Protein AF-A0A8S3YXA8-F1 (afdb_monomer)

pLDDT: mean 84.59, std 8.26, range [29.98, 94.0]

Foldseek 3Di:
DEDAEEEAEAEEEADAAEEEHYQEYHDEYEYYEHDHYHYEYYNYYHDDYAEYEYDHYAYEYEEYDEEDYAEYEHEHYAYAYYEDDAYDYAEYEDEHEHYAEYEDDHEEYAYYDDEEYDYAEYEYYAYEYEEYEAYAYEYAEYEYEEYEYAEYEHEHYEYAYYEAYEYEYAYYEAYAYEYAEYEAYAYEYAEYEAYEYEYAYYEADAYEYAYYEADDYEYEEYEADHYEYEEYEHDDYAYEEYHHDDYHYPYYDDDDYHYHYDDD

Secondary structure (DSSP, 8-state):
--EEEEEEEEEEEEEEEEEEEEEEEEEEEEEEEEEEEEEEEEEEEEEEEEEEEEEEEEEEEEEEEEEE-SEEEEEEEEEEEEEEEEEE-SEEEEEEEEEEEEEEEEEEEEEEEEEEEE-SEEEEEEEEEEEEEEEEEE-SEEEEEEEEEEEEEEEEEE-SEEEEEEEE-SEEEEEEEE-SEEEEEEEE-SEEEEEEEEEEEEEEEEEE-SEEEEEEEEEEEEEEEEEE-SEEEEEEEEEEEEEEEEEE-SEEEEEEEEE-----

Organism: NCBI:txid100452

Mean predicted aligned error: 7.06 Å

Solvent-accessible surface area (backbone atoms only — not comparable to full-atom values): 11528 Å² total; per-residue (Å²): 123,75,43,76,46,80,46,79,47,66,70,42,78,59,48,81,45,78,47,64,48,34,38,40,39,40,41,40,36,43,40,38,43,35,40,38,39,40,36,46,34,36,53,30,39,40,41,37,36,52,33,37,43,37,39,39,40,40,35,46,34,37,42,37,39,39,39,41,31,54,32,38,42,38,40,40,39,40,33,45,36,38,41,38,39,41,38,41,29,52,33,38,44,37,41,41,40,38,35,51,33,40,41,38,40,39,39,40,32,45,32,39,42,38,40,38,40,41,31,55,33,38,42,37,39,40,39,40,33,40,38,39,40,40,39,41,40,40,30,54,33,38,41,38,38,40,40,40,36,48,34,39,42,40,39,40,40,40,31,46,33,37,41,40,39,40,41,41,30,55,34,37,43,38,40,40,40,40,31,49,35,39,42,39,38,41,40,41,31,53,33,39,42,38,39,40,39,40,33,47,32,38,43,39,38,40,40,41,36,42,33,36,41,38,40,40,40,43,34,39,37,39,40,38,40,39,40,39,34,45,41,36,46,39,41,39,40,39,37,46,34,78,48,61,80,46,78,46,66,87,38,73,80,42,80,46,79,46,73,47,77,73,86,128

Radius of gyration: 21.31 Å; Cα contacts (8 Å, |Δi|>4): 838; chains: 1; bounding box: 54×31×66 Å

Structure (mmCIF, N/CA/C/O backbone):
data_AF-A0A8S3YXA8-F1
#
_entry.id   AF-A0A8S3YXA8-F1
#
loop_
_atom_site.group_PDB
_atom_site.id
_atom_site.type_symbol
_atom_site.label_atom_id
_atom_site.label_alt_id
_atom_site.label_comp_id
_atom_site.label_asym_id
_atom_site.label_entity_id
_atom_site.label_seq_id
_atom_site.pdbx_PDB_ins_code
_atom_site.Cartn_x
_atom_site.Cartn_y
_atom_site.Cartn_z
_atom_site.occupancy
_atom_site.B_iso_or_equiv
_atom_site.auth_seq_id
_atom_site.auth_comp_id
_atom_site.auth_asym_id
_atom_site.auth_atom_id
_atom_site.pdbx_PDB_model_num
ATOM 1 N N . LYS A 1 1 ? 6.773 8.902 -33.224 1.00 50.94 1 LYS A N 1
ATOM 2 C CA . LYS A 1 1 ? 6.903 7.632 -33.980 1.00 50.94 1 LYS A CA 1
ATOM 3 C C . LYS A 1 1 ? 6.714 6.540 -32.942 1.00 50.94 1 LYS A C 1
ATOM 5 O O . LYS A 1 1 ? 7.540 6.467 -32.045 1.00 50.94 1 LYS A O 1
ATOM 10 N N . PHE A 1 2 ? 5.589 5.834 -32.965 1.00 52.34 2 PHE A N 1
ATOM 11 C CA . PHE A 1 2 ? 5.347 4.740 -32.027 1.00 52.34 2 PHE A CA 1
ATOM 12 C C . PHE A 1 2 ? 6.135 3.525 -32.519 1.00 52.34 2 PHE A C 1
ATOM 14 O O . PHE A 1 2 ? 6.081 3.217 -33.710 1.00 52.34 2 PHE A O 1
ATOM 21 N N . LEU A 1 3 ? 6.932 2.918 -31.644 1.00 74.25 3 LEU A N 1
ATOM 22 C CA . LEU A 1 3 ? 7.610 1.651 -31.905 1.00 74.25 3 LEU A CA 1
ATOM 23 C C . LEU A 1 3 ? 7.023 0.589 -30.981 1.00 74.25 3 LEU A C 1
ATOM 25 O O . LEU A 1 3 ? 6.713 0.891 -29.828 1.00 74.25 3 LEU A O 1
ATOM 29 N N . ASP A 1 4 ? 6.940 -0.634 -31.493 1.00 81.31 4 ASP A N 1
ATOM 30 C CA . ASP A 1 4 ? 6.926 -1.833 -30.666 1.00 81.31 4 ASP A CA 1
ATOM 31 C C . ASP A 1 4 ? 8.369 -2.314 -30.507 1.00 81.31 4 ASP A C 1
ATOM 33 O O . ASP A 1 4 ? 9.115 -2.400 -31.488 1.00 81.31 4 ASP A O 1
ATOM 37 N N . VAL A 1 5 ? 8.783 -2.599 -29.275 1.00 81.62 5 VAL A N 1
ATOM 38 C CA . VAL A 1 5 ? 10.151 -3.024 -28.959 1.00 81.62 5 VAL A CA 1
ATOM 39 C C . VAL A 1 5 ? 10.114 -4.335 -28.187 1.00 81.62 5 VAL A C 1
ATOM 41 O O . VAL A 1 5 ? 9.434 -4.457 -27.170 1.00 81.62 5 VAL A O 1
ATOM 44 N N . TYR A 1 6 ? 10.898 -5.302 -28.656 1.00 85.50 6 TYR A N 1
ATOM 45 C CA . TYR A 1 6 ? 11.083 -6.598 -28.014 1.00 85.50 6 TYR A CA 1
ATOM 46 C C . TYR A 1 6 ? 12.559 -6.757 -27.674 1.00 85.50 6 TYR A C 1
ATOM 48 O O . TYR A 1 6 ? 13.406 -6.774 -28.568 1.00 85.50 6 TYR A O 1
ATOM 56 N N . THR A 1 7 ? 12.880 -6.856 -26.387 1.00 84.50 7 THR A N 1
ATOM 57 C CA . THR A 1 7 ? 14.243 -7.120 -25.927 1.00 84.50 7 THR A CA 1
ATOM 58 C C . THR A 1 7 ? 14.303 -8.476 -25.245 1.00 84.50 7 THR A C 1
ATOM 60 O O . THR A 1 7 ? 13.552 -8.762 -24.314 1.00 84.50 7 THR A O 1
ATOM 63 N N . HIS A 1 8 ? 15.215 -9.321 -25.720 1.00 87.12 8 HIS A N 1
ATOM 64 C CA . HIS A 1 8 ? 15.519 -10.601 -25.100 1.00 87.12 8 HIS A CA 1
ATOM 65 C C . HIS A 1 8 ? 17.026 -10.694 -24.870 1.00 87.12 8 HIS A C 1
ATOM 67 O O . HIS A 1 8 ? 17.798 -10.732 -25.827 1.00 87.12 8 HIS A O 1
ATOM 73 N N . MET A 1 9 ? 17.452 -10.722 -23.609 1.00 85.94 9 MET A N 1
ATOM 74 C CA . MET A 1 9 ? 18.869 -10.805 -23.239 1.00 85.94 9 MET A CA 1
ATOM 75 C C . MET A 1 9 ? 19.073 -11.822 -22.117 1.00 85.94 9 MET A C 1
ATOM 77 O O . MET A 1 9 ? 18.289 -11.891 -21.178 1.00 85.94 9 MET A O 1
ATOM 81 N N . SER A 1 10 ? 20.131 -12.624 -22.195 1.00 80.00 10 SER A N 1
ATOM 82 C CA . SER A 1 10 ? 20.449 -13.607 -21.153 1.00 80.00 10 SER A CA 1
ATOM 83 C C . SER A 1 10 ? 21.010 -12.934 -19.898 1.00 80.00 10 SER A C 1
ATOM 85 O O . SER A 1 10 ? 20.503 -13.139 -18.801 1.00 80.00 10 SER A O 1
ATOM 87 N N . SER A 1 11 ? 22.018 -12.080 -20.050 1.00 82.38 11 SER A N 1
ATOM 88 C CA . SER A 1 11 ? 22.646 -11.356 -18.944 1.00 82.38 11 SER A CA 1
ATOM 89 C C . SER A 1 11 ? 22.963 -9.929 -19.351 1.00 82.38 11 SER A C 1
ATOM 91 O O . SER A 1 11 ? 23.494 -9.705 -20.440 1.00 82.38 11 SER A O 1
ATOM 93 N N . VAL A 1 12 ? 22.681 -8.977 -18.469 1.00 84.12 12 VAL A N 1
ATOM 94 C CA . VAL A 1 12 ? 22.876 -7.550 -18.725 1.00 84.12 12 VAL A CA 1
ATOM 95 C C . VAL A 1 12 ? 23.633 -6.908 -17.572 1.00 84.12 12 VAL A C 1
ATOM 97 O O . VAL A 1 12 ? 23.221 -7.005 -16.416 1.00 84.12 12 VAL A O 1
ATOM 100 N N . LEU A 1 13 ? 24.726 -6.224 -17.908 1.00 82.62 13 LEU A N 1
ATOM 101 C CA . LEU A 1 13 ? 25.497 -5.383 -16.999 1.00 82.62 13 LEU A CA 1
ATOM 102 C C . LEU A 1 13 ? 25.285 -3.923 -17.394 1.00 82.62 13 LEU A C 1
ATOM 104 O O . LEU A 1 13 ? 25.962 -3.425 -18.288 1.00 82.62 13 LEU A O 1
ATOM 108 N N . GLY A 1 14 ? 24.340 -3.256 -16.739 1.00 74.38 14 GLY A N 1
ATOM 109 C CA . GLY A 1 14 ? 23.971 -1.881 -17.034 1.00 74.38 14 GLY A CA 1
ATOM 110 C C . GLY A 1 14 ? 23.208 -1.760 -18.351 1.00 74.38 14 GLY A C 1
ATOM 111 O O . GLY A 1 14 ? 23.773 -1.888 -19.433 1.00 74.38 14 GLY A O 1
ATOM 112 N N . LEU A 1 15 ? 21.918 -1.442 -18.279 1.00 84.12 15 LEU A N 1
ATOM 113 C CA . LEU A 1 15 ? 21.141 -1.042 -19.452 1.00 84.12 15 LEU A CA 1
ATOM 114 C C . LEU A 1 15 ? 20.406 0.261 -19.172 1.00 84.12 15 LEU A C 1
ATOM 116 O O . LEU A 1 15 ? 19.730 0.403 -18.154 1.00 84.12 15 LEU A O 1
ATOM 120 N N . TYR A 1 16 ? 20.526 1.200 -20.106 1.00 85.69 16 TYR A N 1
ATOM 121 C CA . TYR A 1 16 ? 19.783 2.450 -20.095 1.00 85.69 16 TYR A CA 1
ATOM 122 C C . TYR A 1 16 ? 18.848 2.478 -21.298 1.00 85.69 16 TYR A C 1
ATOM 124 O O . TYR A 1 16 ? 19.287 2.403 -22.445 1.00 85.69 16 TYR A O 1
ATOM 132 N N . THR A 1 17 ? 17.552 2.578 -21.035 1.00 85.12 17 THR A N 1
ATOM 133 C CA . THR A 1 17 ? 16.531 2.726 -22.071 1.00 85.12 17 THR A CA 1
ATOM 134 C C . THR A 1 17 ? 15.882 4.089 -21.927 1.00 85.12 17 THR A C 1
ATOM 136 O O . THR A 1 17 ? 15.409 4.453 -20.851 1.00 85.12 17 THR A O 1
ATOM 139 N N . HIS A 1 18 ? 15.871 4.854 -23.016 1.00 86.62 18 HIS A N 1
ATOM 140 C CA . HIS A 1 18 ? 15.195 6.140 -23.076 1.00 86.62 18 HIS A CA 1
ATOM 141 C C . HIS A 1 18 ? 14.322 6.203 -24.322 1.00 86.62 18 HIS A C 1
ATOM 143 O O . HIS A 1 18 ? 14.829 6.160 -25.443 1.00 86.62 18 HIS A O 1
ATOM 149 N N . MET A 1 19 ? 13.011 6.323 -24.133 1.00 84.12 19 MET A N 1
ATOM 150 C CA . MET A 1 19 ? 12.052 6.397 -25.235 1.00 84.12 19 MET A CA 1
ATOM 151 C C . MET A 1 19 ? 10.981 7.452 -24.962 1.00 84.12 19 MET A C 1
ATOM 153 O O . MET A 1 19 ? 10.495 7.595 -23.848 1.00 84.12 19 MET A O 1
ATOM 157 N N . SER A 1 20 ? 10.591 8.209 -25.985 1.00 83.56 20 SER A N 1
ATOM 158 C CA . SER A 1 20 ? 9.558 9.244 -25.843 1.00 83.56 20 SER A CA 1
ATOM 159 C C . SER A 1 20 ? 8.143 8.656 -25.868 1.00 83.56 20 SER A C 1
ATOM 161 O O . SER A 1 20 ? 7.335 8.922 -24.981 1.00 83.56 20 SER A O 1
ATOM 163 N N . SER A 1 21 ? 7.837 7.827 -26.864 1.00 82.56 21 SER A N 1
ATOM 164 C CA . SER A 1 21 ? 6.519 7.211 -27.034 1.00 82.56 21 SER A CA 1
ATOM 165 C C . SER A 1 21 ? 6.649 5.777 -27.517 1.00 82.56 21 SER A C 1
ATOM 167 O O . SER A 1 21 ? 7.235 5.543 -28.578 1.00 82.56 21 SER A O 1
ATOM 169 N N . VAL A 1 22 ? 6.071 4.842 -26.774 1.00 83.94 22 VAL A N 1
ATOM 170 C CA . VAL A 1 22 ? 6.113 3.410 -27.075 1.00 83.94 22 VAL A CA 1
ATOM 171 C C . VAL A 1 22 ? 4.696 2.866 -27.085 1.00 83.94 22 VAL A C 1
ATOM 173 O O . VAL A 1 22 ? 3.897 3.225 -26.219 1.00 83.94 22 VAL A O 1
ATOM 176 N N . LEU A 1 23 ? 4.387 2.037 -28.084 1.00 82.88 23 LEU A N 1
ATOM 177 C CA . LEU A 1 23 ? 3.140 1.288 -28.092 1.00 82.88 23 LEU A CA 1
ATOM 178 C C . LEU A 1 23 ? 3.337 0.100 -27.144 1.00 82.88 23 LEU A C 1
ATOM 180 O O . LEU A 1 23 ? 3.152 0.283 -25.952 1.00 82.88 23 LEU A O 1
ATOM 184 N N . GLY A 1 24 ? 3.874 -1.028 -27.604 1.00 80.62 24 GLY A N 1
ATOM 185 C CA . GLY A 1 24 ? 4.291 -2.134 -26.742 1.00 80.62 24 GLY A CA 1
ATOM 186 C C . GLY A 1 24 ? 5.796 -2.160 -26.457 1.00 80.62 24 GLY A C 1
ATOM 187 O O . GLY A 1 24 ? 6.618 -2.091 -27.372 1.00 80.62 24 GLY A O 1
ATOM 188 N N . LEU A 1 25 ? 6.180 -2.342 -25.192 1.00 83.56 25 LEU A N 1
ATOM 189 C CA . LEU A 1 25 ? 7.534 -2.770 -24.821 1.00 83.56 25 LEU A CA 1
ATOM 190 C C . LEU A 1 25 ? 7.467 -4.112 -24.091 1.00 83.56 25 LEU A C 1
ATOM 192 O O . LEU A 1 25 ? 6.842 -4.226 -23.037 1.00 83.56 25 LEU A O 1
ATOM 196 N N . TYR A 1 26 ? 8.168 -5.104 -24.631 1.00 85.31 26 TYR A N 1
ATOM 197 C CA . TYR A 1 26 ? 8.330 -6.420 -24.026 1.00 85.31 26 TYR A CA 1
ATOM 198 C C . TYR A 1 26 ? 9.798 -6.627 -23.686 1.00 85.31 26 TYR A C 1
ATOM 200 O O . TYR A 1 26 ? 10.643 -6.703 -24.580 1.00 85.31 26 TYR A O 1
ATOM 208 N N . THR A 1 27 ? 10.104 -6.717 -22.395 1.00 85.38 27 THR A N 1
ATOM 209 C CA . THR A 1 27 ? 11.456 -7.009 -21.922 1.00 85.38 27 THR A CA 1
ATOM 210 C C . THR A 1 27 ? 11.493 -8.378 -21.265 1.00 85.38 27 THR A C 1
ATOM 212 O O . THR A 1 27 ? 10.742 -8.668 -20.333 1.00 85.38 27 THR A O 1
ATOM 215 N N . HIS A 1 28 ? 12.380 -9.234 -21.763 1.00 88.44 28 HIS A N 1
ATOM 216 C CA . HIS A 1 28 ? 12.700 -10.514 -21.156 1.00 88.44 28 HIS A CA 1
ATOM 217 C C . HIS A 1 28 ? 14.200 -10.583 -20.877 1.00 88.44 28 HIS A C 1
ATOM 219 O O . HIS A 1 28 ? 15.013 -10.581 -21.805 1.00 88.44 28 HIS A O 1
ATOM 225 N N . MET A 1 29 ? 14.579 -10.637 -19.601 1.00 86.62 29 MET A N 1
ATOM 226 C CA . MET A 1 29 ? 15.984 -10.764 -19.207 1.00 86.62 29 MET A CA 1
ATOM 227 C C . MET A 1 29 ? 16.185 -11.819 -18.121 1.00 86.62 29 MET A C 1
ATOM 229 O O . MET A 1 29 ? 15.383 -11.921 -17.197 1.00 86.62 29 MET A O 1
ATOM 233 N N . SER A 1 30 ? 17.243 -12.628 -18.193 1.00 84.00 30 SER A N 1
ATOM 234 C CA . SER A 1 30 ? 17.486 -13.616 -17.130 1.00 84.00 30 SER A CA 1
ATOM 235 C C . SER A 1 30 ? 18.146 -12.957 -15.918 1.00 84.00 30 SER A C 1
ATOM 237 O O . SER A 1 30 ? 17.519 -12.888 -14.864 1.00 84.00 30 SER A O 1
ATOM 239 N N . SER A 1 31 ? 19.347 -12.394 -16.060 1.00 84.19 31 SER A N 1
ATOM 240 C CA . SER A 1 31 ? 20.035 -11.678 -14.975 1.00 84.19 31 SER A CA 1
ATOM 241 C C . SER A 1 31 ? 20.352 -10.232 -15.346 1.00 84.19 31 SER A C 1
ATOM 243 O O . SER A 1 31 ? 20.855 -9.943 -16.434 1.00 84.19 31 SER A O 1
ATOM 245 N N . VAL A 1 32 ? 20.059 -9.309 -14.431 1.00 86.56 32 VAL A N 1
ATOM 246 C CA . VAL A 1 32 ? 20.244 -7.871 -14.650 1.00 86.56 32 VAL A CA 1
ATOM 247 C C . VAL A 1 32 ? 20.981 -7.247 -13.474 1.00 86.56 32 VAL A C 1
ATOM 249 O O . VAL A 1 32 ? 20.513 -7.295 -12.336 1.00 86.56 32 VAL A O 1
ATOM 252 N N . LEU A 1 33 ? 22.115 -6.616 -13.765 1.00 86.31 33 LEU A N 1
ATOM 253 C CA . LEU A 1 33 ? 22.851 -5.767 -12.837 1.00 86.31 33 LEU A CA 1
ATOM 254 C C . LEU A 1 33 ? 22.727 -4.313 -13.296 1.00 86.31 33 LEU A C 1
ATOM 256 O O . LEU A 1 33 ? 23.458 -3.881 -14.181 1.00 86.31 33 LEU A O 1
ATOM 260 N N . GLY A 1 34 ? 21.789 -3.575 -12.707 1.00 78.75 34 GLY A N 1
ATOM 261 C CA . GLY A 1 34 ? 21.485 -2.188 -13.044 1.00 78.75 34 GLY A CA 1
ATOM 262 C C . GLY A 1 34 ? 20.655 -2.049 -14.321 1.00 78.75 34 GLY A C 1
ATOM 263 O O . GLY A 1 34 ? 21.165 -2.181 -15.433 1.00 78.75 34 GLY A O 1
ATOM 264 N N . LEU A 1 35 ? 19.378 -1.704 -14.170 1.00 86.56 35 LEU A N 1
ATOM 265 C CA . LEU A 1 35 ? 18.511 -1.291 -15.275 1.00 86.56 35 LEU A CA 1
ATOM 266 C C . LEU A 1 35 ? 17.889 0.068 -14.982 1.00 86.56 35 LEU A C 1
ATOM 268 O O . LEU A 1 35 ? 17.285 0.275 -13.931 1.00 86.56 35 LEU A O 1
ATOM 272 N N . TYR A 1 36 ? 17.995 0.966 -15.954 1.00 87.75 36 TYR A N 1
ATOM 273 C CA . TYR A 1 36 ? 17.405 2.292 -15.928 1.00 87.75 36 TYR A CA 1
ATOM 274 C C . TYR A 1 36 ? 16.467 2.436 -17.120 1.00 87.75 36 TYR A C 1
ATOM 276 O O . TYR A 1 36 ? 16.884 2.354 -18.278 1.00 87.75 36 TYR A O 1
ATOM 284 N N . THR A 1 37 ? 15.188 2.653 -16.845 1.00 87.25 37 THR A N 1
ATOM 285 C CA . THR A 1 37 ? 14.178 2.877 -17.878 1.00 87.25 37 THR A CA 1
ATOM 286 C C . THR A 1 37 ? 13.563 4.253 -17.699 1.00 87.25 37 THR A C 1
ATOM 288 O O . THR A 1 37 ? 12.969 4.533 -16.658 1.00 87.25 37 THR A O 1
ATOM 291 N N . HIS A 1 38 ? 13.672 5.097 -18.717 1.00 89.81 38 HIS A N 1
ATOM 292 C CA . HIS A 1 38 ? 13.019 6.395 -18.772 1.00 89.81 38 HIS A CA 1
ATOM 293 C C . HIS A 1 38 ? 12.084 6.449 -19.980 1.00 89.81 38 HIS A C 1
ATOM 295 O O . HIS A 1 38 ? 12.534 6.369 -21.126 1.00 89.81 38 HIS A O 1
ATOM 301 N N . MET A 1 39 ? 10.779 6.588 -19.741 1.00 87.88 39 MET A N 1
ATOM 302 C CA . MET A 1 39 ? 9.798 6.692 -20.822 1.00 87.88 39 MET A CA 1
ATOM 303 C C . MET A 1 39 ? 8.771 7.795 -20.577 1.00 87.88 39 MET A C 1
ATOM 305 O O . MET A 1 39 ? 8.278 7.955 -19.467 1.00 87.88 39 MET A O 1
ATOM 309 N N . SER A 1 40 ? 8.410 8.569 -21.602 1.00 87.19 40 SER A N 1
ATOM 310 C CA . SER A 1 40 ? 7.391 9.619 -21.428 1.00 87.19 40 SER A CA 1
ATOM 311 C C . SER A 1 40 ? 5.966 9.066 -21.562 1.00 87.19 40 SER A C 1
ATOM 313 O O . SER A 1 40 ? 5.109 9.359 -20.729 1.00 87.19 40 SER A O 1
ATOM 315 N N . SER A 1 41 ? 5.702 8.231 -22.569 1.00 85.38 41 SER A N 1
ATOM 316 C CA . SER A 1 41 ? 4.382 7.622 -22.797 1.00 85.38 41 SER A CA 1
ATOM 317 C C . SER A 1 41 ? 4.489 6.165 -23.235 1.00 85.38 41 SER A C 1
ATOM 319 O O . SER A 1 41 ? 5.277 5.847 -24.130 1.00 85.38 41 SER A O 1
ATOM 321 N N . VAL A 1 42 ? 3.711 5.288 -22.593 1.00 86.44 42 VAL A N 1
ATOM 322 C CA . VAL A 1 42 ? 3.734 3.836 -22.830 1.00 86.44 42 VAL A CA 1
ATOM 323 C C . VAL A 1 42 ? 2.314 3.263 -22.880 1.00 86.44 42 VAL A C 1
ATOM 325 O O . VAL A 1 42 ? 1.533 3.481 -21.950 1.00 86.44 42 VAL A O 1
ATOM 328 N N . LEU A 1 43 ? 1.999 2.512 -23.943 1.00 85.56 43 LEU A N 1
ATOM 329 C CA . LEU A 1 43 ? 0.728 1.800 -24.141 1.00 85.56 43 LEU A CA 1
ATOM 330 C C . LEU A 1 43 ? 0.919 0.276 -24.039 1.00 85.56 43 LEU A C 1
ATOM 332 O O . LEU A 1 43 ? 0.753 -0.462 -25.007 1.00 85.56 43 LEU A O 1
ATOM 336 N N . GLY A 1 44 ? 1.257 -0.200 -22.847 1.00 80.69 44 GLY A N 1
ATOM 337 C CA . GLY A 1 44 ? 1.544 -1.605 -22.593 1.00 80.69 44 GLY A CA 1
ATOM 338 C C . GLY A 1 44 ? 3.033 -1.841 -22.386 1.00 80.69 44 GLY A C 1
ATOM 339 O O . GLY A 1 44 ? 3.832 -1.852 -23.322 1.00 80.69 44 GLY A O 1
ATOM 340 N N . LEU A 1 45 ? 3.404 -2.076 -21.131 1.00 86.44 45 LEU A N 1
ATOM 341 C CA . LEU A 1 45 ? 4.734 -2.527 -20.749 1.00 86.44 45 LEU A CA 1
ATOM 342 C C . LEU A 1 45 ? 4.633 -3.907 -20.108 1.00 86.44 45 LEU A C 1
ATOM 344 O O . LEU A 1 45 ? 3.957 -4.069 -19.093 1.00 86.44 45 LEU A O 1
ATOM 348 N N . TYR A 1 46 ? 5.345 -4.880 -20.665 1.00 87.88 46 TYR A N 1
ATOM 349 C CA . TYR A 1 46 ? 5.507 -6.198 -20.070 1.00 87.88 46 TYR A CA 1
ATOM 350 C C . TYR A 1 46 ? 6.976 -6.417 -19.735 1.00 87.88 46 TYR A C 1
ATOM 352 O O . TYR A 1 46 ? 7.826 -6.485 -20.625 1.00 87.88 46 TYR A O 1
ATOM 360 N N . THR A 1 47 ? 7.276 -6.531 -18.446 1.00 87.62 47 THR A N 1
ATOM 361 C CA . THR A 1 47 ? 8.626 -6.823 -17.970 1.00 87.62 47 THR A CA 1
ATOM 362 C C . THR A 1 47 ? 8.660 -8.179 -17.285 1.00 87.62 47 THR A C 1
ATOM 364 O O . THR A 1 47 ? 7.923 -8.440 -16.331 1.00 87.62 47 THR A O 1
ATOM 367 N N . HIS A 1 48 ? 9.532 -9.049 -17.782 1.00 90.19 48 HIS A N 1
ATOM 368 C CA . HIS A 1 48 ? 9.867 -10.312 -17.151 1.00 90.19 48 HIS A CA 1
ATOM 369 C C . HIS A 1 48 ? 11.378 -10.382 -16.951 1.00 90.19 48 HIS A C 1
ATOM 371 O O . HIS A 1 48 ? 12.145 -10.457 -17.912 1.00 90.19 48 HIS A O 1
ATOM 377 N N . MET A 1 49 ? 11.821 -10.352 -15.699 1.00 87.69 49 MET A N 1
ATOM 378 C CA . MET A 1 49 ? 13.240 -10.481 -15.362 1.00 87.69 49 MET A CA 1
ATOM 379 C C . MET A 1 49 ? 13.419 -11.571 -14.318 1.00 87.69 49 MET A C 1
ATOM 381 O O . MET A 1 49 ? 12.618 -11.608 -13.403 1.00 87.69 49 MET A O 1
ATOM 385 N N . SER A 1 50 ? 14.414 -12.460 -14.410 1.00 85.75 50 SER A N 1
ATOM 386 C CA . SER A 1 50 ? 14.529 -13.568 -13.432 1.00 85.75 50 SER A CA 1
ATOM 387 C C . SER A 1 50 ? 15.213 -13.139 -12.124 1.00 85.75 50 SER A C 1
ATOM 389 O O . SER A 1 50 ? 14.769 -13.507 -11.035 1.00 85.75 50 SER A O 1
ATOM 391 N N . SER A 1 51 ? 16.256 -12.314 -12.207 1.00 85.56 51 SER A N 1
ATOM 392 C CA . SER A 1 51 ? 16.891 -11.684 -11.047 1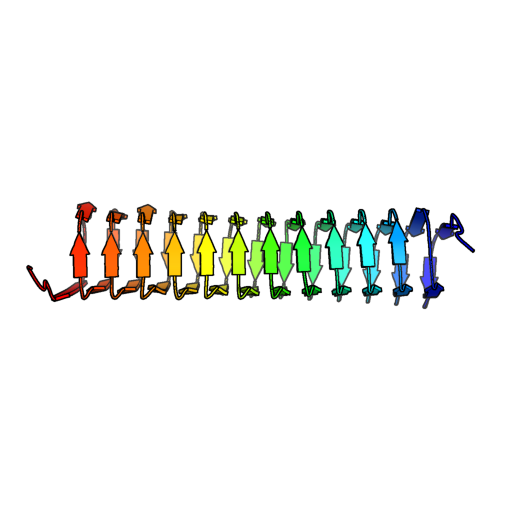.00 85.56 51 SER A CA 1
ATOM 393 C C . SER A 1 51 ? 17.398 -10.286 -11.384 1.00 85.56 51 SER A C 1
ATOM 395 O O . SER A 1 51 ? 17.962 -10.057 -12.458 1.00 85.56 51 SER A O 1
ATOM 397 N N . VAL A 1 52 ? 17.184 -9.341 -10.464 1.00 88.44 52 VAL A N 1
ATOM 398 C CA . VAL A 1 52 ? 17.570 -7.940 -10.664 1.00 88.44 52 VAL A CA 1
ATOM 399 C C . VAL A 1 52 ? 18.289 -7.381 -9.442 1.00 88.44 52 VAL A C 1
ATOM 401 O O . VAL A 1 52 ? 17.769 -7.413 -8.326 1.00 88.44 52 VAL A O 1
ATOM 404 N N . LEU A 1 53 ? 19.467 -6.810 -9.681 1.00 88.50 53 LEU A N 1
ATOM 405 C CA . LEU A 1 53 ? 20.201 -5.982 -8.733 1.00 88.50 53 LEU A CA 1
ATOM 406 C C . LEU A 1 53 ? 20.150 -4.529 -9.218 1.00 88.50 53 LEU A C 1
ATOM 408 O O . LEU A 1 53 ? 20.878 -4.155 -10.132 1.00 88.50 53 LEU A O 1
ATOM 412 N N . GLY A 1 54 ? 19.272 -3.727 -8.618 1.00 82.81 54 GLY A N 1
ATOM 413 C CA . GLY A 1 54 ? 19.029 -2.331 -8.973 1.00 82.81 54 GLY A CA 1
ATOM 414 C C . GLY A 1 54 ? 18.144 -2.164 -10.209 1.00 82.81 54 GLY A C 1
ATOM 415 O O . GLY A 1 54 ? 18.604 -2.301 -11.344 1.00 82.81 54 GLY A O 1
ATOM 416 N N . LEU A 1 55 ? 16.880 -1.798 -9.989 1.00 88.62 55 LEU A N 1
ATOM 417 C CA . LEU A 1 55 ? 15.953 -1.365 -11.034 1.00 88.62 55 LEU A CA 1
ATOM 418 C C . LEU A 1 55 ? 1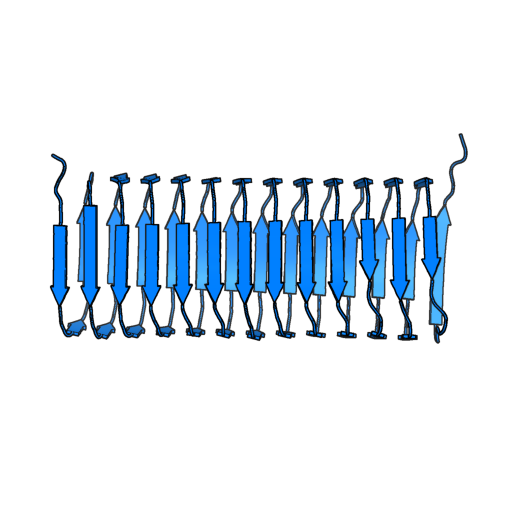5.462 0.054 -10.762 1.00 88.62 55 LEU A C 1
ATOM 420 O O . LEU A 1 55 ? 14.912 0.325 -9.696 1.00 88.62 55 LEU A O 1
ATOM 424 N N . TYR A 1 56 ? 15.581 0.925 -11.758 1.00 90.06 56 TYR A N 1
ATOM 425 C CA . TYR A 1 56 ? 15.073 2.289 -11.725 1.00 90.06 56 TYR A CA 1
ATOM 426 C C . TYR A 1 56 ? 14.144 2.521 -12.909 1.00 90.06 56 TYR A C 1
ATOM 428 O O . TYR A 1 56 ? 14.580 2.540 -14.060 1.00 90.06 56 TYR A O 1
ATOM 436 N N . THR A 1 57 ? 12.863 2.737 -12.630 1.00 90.31 57 THR A N 1
ATOM 437 C CA . THR A 1 57 ? 11.870 3.044 -13.660 1.00 90.31 57 THR A CA 1
ATOM 438 C C . THR A 1 57 ? 11.289 4.431 -13.441 1.00 90.31 57 THR A C 1
ATOM 440 O O . THR A 1 57 ? 10.709 4.701 -12.388 1.00 90.31 57 THR A O 1
ATOM 443 N N . HIS A 1 58 ? 11.390 5.289 -14.448 1.00 92.38 58 HIS A N 1
ATOM 444 C CA . HIS A 1 58 ? 10.738 6.587 -14.488 1.00 92.38 58 HIS A CA 1
ATOM 445 C C . HIS A 1 58 ? 9.804 6.653 -15.697 1.00 92.38 58 HIS A C 1
ATOM 447 O O . HIS A 1 58 ? 10.265 6.569 -16.839 1.00 92.38 58 HIS A O 1
ATOM 453 N N . MET A 1 59 ? 8.499 6.805 -15.458 1.00 90.62 59 MET A N 1
ATOM 454 C CA . MET A 1 59 ? 7.508 6.916 -16.531 1.00 90.62 59 MET A CA 1
ATOM 455 C C . MET A 1 59 ? 6.501 8.043 -16.302 1.00 90.62 59 MET A C 1
ATOM 457 O O . MET A 1 59 ? 5.918 8.149 -15.231 1.00 90.62 59 MET A O 1
ATOM 461 N N . SER A 1 60 ? 6.242 8.892 -17.297 1.00 89.00 60 SER A N 1
ATOM 462 C CA . SER A 1 60 ? 5.265 9.983 -17.111 1.00 89.00 60 SER A CA 1
ATOM 463 C C . SER A 1 60 ? 3.818 9.498 -17.271 1.00 89.00 60 SER A C 1
ATOM 465 O O . SER A 1 60 ? 2.966 9.790 -16.432 1.00 89.00 60 SER A O 1
ATOM 467 N N . SER A 1 61 ? 3.527 8.721 -18.314 1.00 87.81 61 SER A N 1
ATOM 468 C CA . SER A 1 61 ? 2.189 8.176 -18.570 1.00 87.81 61 SER A CA 1
ATOM 469 C C . SER A 1 61 ? 2.247 6.713 -18.985 1.00 87.81 61 SER A C 1
ATOM 471 O O . SER A 1 61 ? 2.999 6.343 -19.889 1.00 87.81 61 SER A O 1
ATOM 473 N N . VAL A 1 62 ? 1.464 5.883 -18.298 1.00 89.44 62 VAL A N 1
ATOM 474 C CA . VAL A 1 62 ? 1.449 4.431 -18.478 1.00 89.44 62 VAL A CA 1
ATOM 475 C C . VAL A 1 62 ? 0.013 3.940 -18.565 1.00 89.44 62 VAL A C 1
ATOM 477 O O . VAL A 1 62 ? -0.774 4.123 -17.635 1.00 89.44 62 VAL A O 1
ATOM 480 N N . LEU A 1 63 ? -0.310 3.280 -19.673 1.00 89.56 63 LEU A N 1
ATOM 481 C CA . LEU A 1 63 ? -1.549 2.539 -19.856 1.00 89.56 63 LEU A CA 1
ATOM 482 C C . LEU A 1 63 ? -1.212 1.048 -19.951 1.00 89.56 63 LEU A C 1
ATOM 484 O O . LEU A 1 63 ? -0.746 0.584 -20.985 1.00 89.56 63 LEU A O 1
ATOM 488 N N . GLY A 1 64 ? -1.423 0.321 -18.854 1.00 82.38 64 GLY A N 1
ATOM 489 C CA . GLY A 1 64 ? -1.088 -1.091 -18.708 1.00 82.38 64 GLY A CA 1
ATOM 490 C C . GLY A 1 64 ? 0.397 -1.330 -18.432 1.00 82.38 64 GLY A C 1
ATOM 491 O O . GLY A 1 64 ? 1.242 -1.207 -19.318 1.00 82.38 64 GLY A O 1
ATOM 492 N N . LEU A 1 65 ? 0.714 -1.738 -17.204 1.00 89.06 65 LEU A N 1
ATOM 493 C CA . LEU A 1 65 ? 2.039 -2.220 -16.817 1.00 89.06 65 LEU A CA 1
ATOM 494 C C . LEU A 1 65 ? 1.922 -3.567 -16.110 1.00 89.06 65 LEU A C 1
ATOM 496 O O . LEU A 1 65 ? 1.208 -3.698 -15.116 1.00 89.06 65 LEU A O 1
ATOM 500 N N . TYR A 1 66 ? 2.661 -4.548 -16.614 1.00 90.50 66 TYR A N 1
ATOM 501 C CA . TYR A 1 66 ? 2.830 -5.852 -16.000 1.00 90.50 66 TYR A CA 1
ATOM 502 C C . TYR A 1 66 ? 4.304 -6.084 -15.683 1.00 90.50 66 TYR A C 1
ATOM 504 O O . TYR A 1 66 ? 5.163 -6.067 -16.571 1.00 90.50 66 TYR A O 1
ATOM 512 N N . THR A 1 67 ? 4.587 -6.337 -14.412 1.00 90.56 67 THR A N 1
ATOM 513 C CA . THR A 1 67 ? 5.936 -6.612 -13.925 1.00 90.56 67 THR A CA 1
ATOM 514 C C . THR A 1 67 ? 5.953 -7.948 -13.210 1.00 90.56 67 THR A C 1
ATOM 516 O O . THR A 1 67 ? 5.273 -8.124 -12.197 1.00 90.56 67 THR A O 1
ATOM 519 N N . HIS A 1 68 ? 6.765 -8.874 -13.714 1.00 92.50 68 HIS A N 1
ATOM 520 C CA . HIS A 1 68 ? 7.060 -10.136 -13.055 1.00 92.50 68 HIS A CA 1
ATOM 521 C C . HIS A 1 68 ? 8.566 -10.293 -12.863 1.00 92.50 68 HIS A C 1
ATOM 523 O O . HIS A 1 68 ? 9.318 -10.456 -13.826 1.00 92.50 68 HIS A O 1
ATOM 529 N N . ILE A 1 69 ? 9.006 -10.250 -11.606 1.00 88.31 69 ILE A N 1
ATOM 530 C CA . ILE A 1 69 ? 10.420 -10.403 -11.265 1.00 88.31 69 ILE A CA 1
ATOM 531 C C . ILE A 1 69 ? 10.536 -11.331 -10.055 1.00 88.31 69 ILE A C 1
ATOM 533 O O . ILE A 1 69 ? 10.121 -10.918 -8.985 1.00 88.31 69 ILE A O 1
ATOM 537 N N . PRO A 1 70 ? 11.077 -12.561 -10.153 1.00 86.31 70 PRO A N 1
ATOM 538 C CA . PRO A 1 70 ? 11.222 -13.479 -9.023 1.00 86.31 70 PRO A CA 1
ATOM 539 C C . PRO A 1 70 ? 11.973 -12.887 -7.823 1.00 86.31 70 PRO A C 1
ATOM 541 O O . PRO A 1 70 ? 11.560 -13.076 -6.680 1.00 86.31 70 PRO A O 1
ATOM 544 N N . SER A 1 71 ? 13.064 -12.156 -8.069 1.00 88.25 71 SER A N 1
ATOM 545 C CA . SER A 1 71 ? 13.878 -11.555 -7.008 1.00 88.25 71 SER A CA 1
ATOM 546 C C . SER A 1 71 ? 14.420 -10.180 -7.388 1.00 88.25 71 SER A C 1
ATOM 548 O O . SER A 1 71 ? 14.976 -10.000 -8.475 1.00 88.25 71 SER A O 1
ATOM 550 N N . VAL A 1 72 ? 14.277 -9.220 -6.469 1.00 90.12 72 VAL A N 1
ATOM 551 C CA . VAL A 1 72 ? 14.805 -7.860 -6.626 1.00 90.12 72 VAL A CA 1
ATOM 552 C C . VAL A 1 72 ? 15.576 -7.418 -5.388 1.00 90.12 72 VAL A C 1
ATOM 554 O O . VAL A 1 72 ? 15.067 -7.483 -4.267 1.00 90.12 72 VAL A O 1
ATOM 557 N N . LEU A 1 73 ? 16.778 -6.894 -5.615 1.00 90.62 73 LEU A N 1
ATOM 558 C CA . LEU A 1 73 ? 17.536 -6.106 -4.649 1.00 90.62 73 LEU A CA 1
ATOM 559 C C . LEU A 1 73 ? 17.554 -4.645 -5.115 1.00 90.62 73 LEU A C 1
ATOM 561 O O . LEU A 1 73 ? 18.276 -4.302 -6.048 1.00 90.62 73 LEU A O 1
ATOM 565 N N . GLY A 1 74 ? 16.742 -3.801 -4.478 1.00 84.62 74 GLY A N 1
ATOM 566 C CA . GLY A 1 74 ? 16.564 -2.389 -4.812 1.00 84.62 74 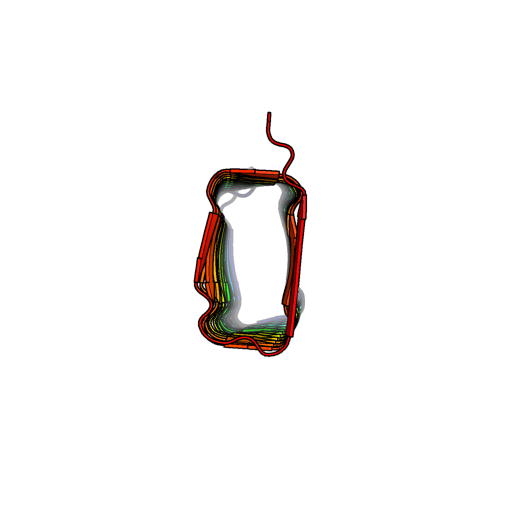GLY A CA 1
ATOM 567 C C . GLY A 1 74 ? 15.667 -2.160 -6.031 1.00 84.62 74 GLY A C 1
ATOM 568 O O . GLY A 1 74 ? 16.101 -2.297 -7.176 1.00 84.62 74 GLY A O 1
ATOM 569 N N . LEU A 1 75 ? 14.422 -1.752 -5.782 1.00 90.31 75 LEU A N 1
ATOM 570 C CA . LEU A 1 75 ? 13.461 -1.329 -6.802 1.00 90.31 75 LEU A CA 1
ATOM 571 C C . LEU A 1 75 ? 13.031 0.119 -6.551 1.00 90.31 75 LEU A C 1
ATOM 573 O O . LEU A 1 75 ? 12.474 0.421 -5.496 1.00 90.31 75 LEU A O 1
ATOM 577 N N . TYR A 1 76 ? 13.217 0.991 -7.536 1.00 91.62 76 TYR A N 1
ATOM 578 C CA . TYR A 1 76 ? 12.760 2.376 -7.500 1.00 91.62 76 TYR A CA 1
ATOM 579 C C . TYR A 1 76 ? 11.839 2.642 -8.678 1.00 91.62 76 TYR A C 1
ATOM 581 O O . TYR A 1 76 ? 12.244 2.571 -9.838 1.00 91.62 76 TYR A O 1
ATOM 589 N N . THR A 1 77 ? 10.594 2.981 -8.373 1.00 92.00 77 THR A N 1
ATOM 590 C CA . THR A 1 77 ? 9.580 3.275 -9.382 1.00 92.00 77 THR A CA 1
ATOM 591 C C . THR A 1 77 ? 9.025 4.673 -9.156 1.00 92.00 77 THR A C 1
ATOM 593 O O . THR A 1 77 ? 8.576 5.018 -8.062 1.00 92.00 77 THR A O 1
ATOM 596 N N . HIS A 1 78 ? 9.083 5.493 -10.200 1.00 94.00 78 HIS A N 1
ATOM 597 C CA . HIS A 1 78 ? 8.466 6.806 -10.242 1.00 94.00 78 HIS A CA 1
ATOM 598 C C . HIS A 1 78 ? 7.537 6.877 -11.451 1.00 94.00 78 HIS A C 1
ATOM 600 O O . HIS A 1 78 ? 7.997 6.775 -12.591 1.00 94.00 78 HIS A O 1
ATOM 606 N N . MET A 1 79 ? 6.238 7.053 -11.212 1.00 91.81 79 MET A N 1
ATOM 607 C CA . MET A 1 79 ? 5.259 7.217 -12.284 1.00 91.81 79 MET A CA 1
ATOM 608 C C . MET A 1 79 ? 4.318 8.395 -12.041 1.00 91.81 79 MET A C 1
ATOM 610 O O . MET A 1 79 ? 3.846 8.587 -10.929 1.00 91.81 79 MET A O 1
ATOM 614 N N . SER A 1 80 ? 4.005 9.203 -13.054 1.00 89.69 80 SER A N 1
ATOM 615 C CA . SER A 1 80 ? 3.077 10.333 -12.846 1.00 89.69 80 SER A CA 1
ATOM 616 C C . SER A 1 80 ? 1.611 9.910 -13.000 1.00 89.69 80 SER A C 1
ATOM 618 O O . SER A 1 80 ? 0.783 10.193 -12.134 1.00 89.69 80 SER A O 1
ATOM 620 N N . SER A 1 81 ? 1.274 9.186 -14.065 1.00 89.50 81 SER A N 1
ATOM 621 C CA . SER A 1 81 ? -0.089 8.698 -14.313 1.00 89.50 81 SER A CA 1
ATOM 622 C C . SER A 1 81 ? -0.082 7.235 -14.735 1.00 89.50 81 SER A C 1
ATOM 624 O O . SER A 1 81 ? 0.661 6.850 -15.639 1.00 89.50 81 SER A O 1
ATOM 626 N N . VAL A 1 82 ? -0.892 6.423 -14.053 1.00 90.94 82 VAL A N 1
ATOM 627 C CA . VAL A 1 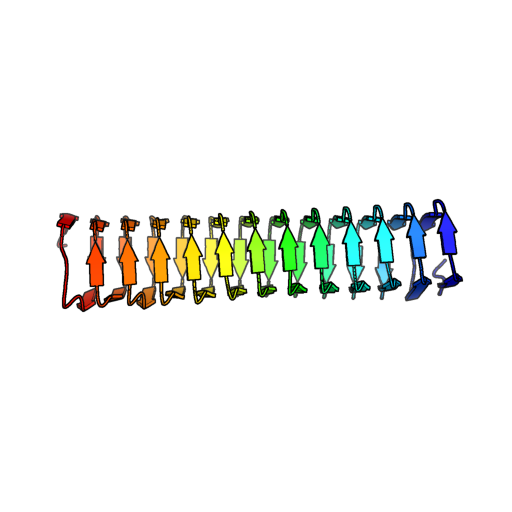82 ? -0.954 4.974 -14.262 1.00 90.94 82 VAL A CA 1
ATOM 628 C C . VAL A 1 82 ? -2.404 4.525 -14.382 1.00 90.94 82 VAL A C 1
ATOM 630 O O . VAL A 1 82 ? -3.205 4.728 -13.469 1.00 90.94 82 VAL A O 1
ATOM 633 N N . LEU A 1 83 ? -2.718 3.870 -15.496 1.00 91.25 83 LEU A N 1
ATOM 634 C CA . LEU A 1 83 ? -3.975 3.166 -15.715 1.00 91.25 83 LEU A CA 1
ATOM 635 C C . LEU A 1 83 ? -3.688 1.665 -15.823 1.00 91.25 83 LEU A C 1
ATOM 637 O O . LEU A 1 83 ? -3.213 1.197 -16.854 1.00 91.25 83 LEU A O 1
ATOM 641 N N . GLY A 1 84 ? -3.960 0.929 -14.746 1.00 84.69 84 GLY A N 1
ATOM 642 C CA . GLY A 1 84 ? -3.705 -0.503 -14.619 1.00 84.69 84 GLY A CA 1
ATOM 643 C C . GLY A 1 84 ? -2.231 -0.837 -14.381 1.00 84.69 84 GLY A C 1
ATOM 644 O O . GLY A 1 84 ? -1.415 -0.809 -15.303 1.00 84.69 84 GLY A O 1
ATOM 645 N N . LEU A 1 85 ? -1.903 -1.229 -13.151 1.00 90.88 85 LEU A N 1
ATOM 646 C CA . LEU A 1 85 ? -0.606 -1.798 -12.785 1.00 90.88 85 LEU A CA 1
ATOM 647 C C . LEU A 1 85 ? -0.790 -3.153 -12.104 1.00 90.88 85 LEU A C 1
ATOM 649 O O . LEU A 1 85 ? -1.484 -3.256 -11.095 1.00 90.88 85 LEU A O 1
ATOM 653 N N . TYR A 1 86 ? -0.105 -4.167 -12.624 1.00 91.69 86 TYR A N 1
ATOM 654 C CA . TYR A 1 86 ? 0.058 -5.468 -11.995 1.00 91.69 86 TYR A CA 1
ATOM 655 C C . TYR A 1 86 ? 1.535 -5.726 -11.690 1.00 91.69 86 TYR A C 1
ATOM 657 O O . TYR A 1 86 ? 2.372 -5.780 -12.592 1.00 91.69 86 TYR A O 1
ATOM 665 N N . THR A 1 87 ? 1.857 -5.911 -10.413 1.00 91.62 87 THR A N 1
ATOM 666 C CA . THR A 1 87 ? 3.209 -6.249 -9.959 1.00 91.62 87 THR A CA 1
ATOM 667 C C . THR A 1 87 ? 3.190 -7.572 -9.210 1.00 91.62 87 THR A C 1
ATOM 669 O O . THR A 1 87 ? 2.492 -7.715 -8.206 1.00 91.62 87 THR A O 1
ATOM 672 N N . HIS A 1 88 ? 3.994 -8.524 -9.674 1.00 93.19 88 HIS A N 1
ATOM 673 C CA . HIS A 1 88 ? 4.242 -9.785 -8.990 1.00 93.19 88 HIS A CA 1
ATOM 674 C C . HIS A 1 88 ? 5.741 -9.972 -8.766 1.00 93.19 88 HIS A C 1
ATOM 676 O O . HIS A 1 88 ? 6.500 -10.227 -9.704 1.00 93.19 88 HIS A O 1
ATOM 682 N N . ILE A 1 89 ? 6.163 -9.849 -7.509 1.00 89.25 89 ILE A N 1
ATOM 683 C CA . ILE A 1 89 ? 7.562 -10.024 -7.122 1.00 89.25 89 ILE A CA 1
ATOM 684 C C . ILE A 1 89 ? 7.610 -10.952 -5.906 1.00 89.25 89 ILE A C 1
ATOM 686 O O . ILE A 1 89 ? 7.241 -10.522 -4.829 1.00 89.25 89 ILE A O 1
ATOM 690 N N . PRO A 1 90 ? 8.021 -12.223 -6.025 1.00 88.06 90 PRO A N 1
ATOM 691 C CA . PRO A 1 90 ? 8.151 -13.151 -4.903 1.00 88.06 90 PRO A CA 1
ATOM 692 C C . PRO A 1 90 ? 8.969 -12.612 -3.719 1.00 88.06 90 PRO A C 1
ATOM 694 O O . PRO A 1 90 ? 8.556 -12.771 -2.570 1.00 88.06 90 PRO A O 1
ATOM 697 N N . SER A 1 91 ? 10.105 -11.961 -3.990 1.00 89.19 91 SER A N 1
ATOM 698 C CA . SER A 1 91 ? 11.010 -11.451 -2.955 1.00 89.19 91 SER A CA 1
ATOM 699 C C . SER A 1 91 ? 11.590 -10.084 -3.309 1.00 89.19 91 SER A C 1
ATOM 701 O O . SER A 1 91 ? 12.222 -9.931 -4.359 1.00 89.19 91 SER A O 1
ATOM 703 N N . VAL A 1 92 ? 11.457 -9.119 -2.392 1.00 90.56 92 VAL A N 1
ATOM 704 C CA . VAL A 1 92 ? 12.072 -7.788 -2.504 1.00 90.56 92 VAL A CA 1
ATOM 705 C C . VAL A 1 92 ? 12.894 -7.434 -1.271 1.00 90.56 92 VAL A C 1
ATOM 707 O O . VAL A 1 92 ? 12.407 -7.509 -0.142 1.00 90.56 92 VAL A O 1
ATOM 710 N N . LEU A 1 93 ? 14.112 -6.950 -1.509 1.00 91.31 93 LEU A N 1
ATOM 711 C CA . LEU A 1 93 ? 14.909 -6.213 -0.535 1.00 91.31 93 LEU A CA 1
ATOM 712 C C . LEU A 1 93 ? 14.992 -4.744 -0.973 1.00 91.31 93 LEU A C 1
ATOM 714 O O . LEU A 1 93 ? 15.725 -4.414 -1.903 1.00 91.31 93 LEU A O 1
ATOM 718 N N . GLY A 1 94 ? 14.220 -3.879 -0.313 1.00 85.50 94 GLY A N 1
ATOM 719 C CA . GLY A 1 94 ? 14.107 -2.451 -0.601 1.00 85.50 94 GLY A CA 1
ATOM 720 C C . GLY A 1 94 ? 13.221 -2.140 -1.810 1.00 85.50 94 GLY A C 1
ATOM 721 O O . GLY A 1 94 ? 13.634 -2.305 -2.959 1.00 85.50 94 GLY A O 1
ATOM 722 N N . LEU A 1 95 ? 12.017 -1.629 -1.547 1.00 90.88 95 LEU A N 1
ATOM 723 C CA . LEU A 1 95 ? 11.084 -1.152 -2.566 1.00 90.88 95 LEU A CA 1
ATOM 724 C C . LEU A 1 95 ? 10.673 0.294 -2.294 1.00 90.88 95 LEU A C 1
ATOM 726 O O . LEU A 1 95 ? 10.132 0.601 -1.232 1.00 90.88 95 LEU A O 1
ATOM 730 N N . TYR A 1 96 ? 10.869 1.166 -3.279 1.00 91.88 96 TYR A N 1
ATOM 731 C CA . TYR A 1 96 ? 10.381 2.538 -3.269 1.00 91.88 96 TYR A CA 1
ATOM 732 C C . TYR A 1 96 ? 9.434 2.768 -4.447 1.00 91.88 96 TYR A C 1
ATOM 734 O O . TYR A 1 96 ? 9.798 2.606 -5.617 1.00 91.88 96 TYR A O 1
ATOM 742 N N . THR A 1 97 ? 8.208 3.167 -4.130 1.00 92.31 97 THR A N 1
ATOM 743 C CA . THR A 1 97 ? 7.164 3.489 -5.105 1.00 92.31 97 THR A CA 1
ATOM 744 C C . THR A 1 97 ? 6.672 4.905 -4.885 1.00 92.31 97 THR A C 1
ATOM 746 O O . THR A 1 97 ? 6.180 5.249 -3.810 1.00 92.31 97 THR A O 1
ATOM 749 N N . HIS A 1 98 ? 6.776 5.719 -5.928 1.00 93.94 98 HIS A N 1
ATOM 750 C CA . HIS A 1 98 ? 6.131 7.016 -6.003 1.00 93.94 98 HIS A CA 1
ATOM 751 C C . HIS A 1 98 ? 5.262 7.062 -7.257 1.00 93.94 98 HIS A C 1
ATOM 753 O O . HIS A 1 98 ? 5.779 7.039 -8.373 1.00 93.94 98 HIS A O 1
ATOM 759 N N . MET A 1 99 ? 3.943 7.120 -7.088 1.00 91.44 99 MET A N 1
ATOM 760 C CA . MET A 1 99 ? 3.015 7.249 -8.215 1.00 91.44 99 MET A CA 1
ATOM 761 C C . MET A 1 99 ? 2.102 8.447 -7.994 1.00 91.44 99 MET A C 1
ATOM 763 O O . MET A 1 99 ? 1.487 8.496 -6.947 1.00 91.44 99 MET A O 1
ATOM 767 N N . SER A 1 100 ? 1.984 9.419 -8.904 1.00 88.69 100 SER A N 1
ATOM 768 C CA . SER A 1 100 ? 1.163 10.616 -8.618 1.00 88.69 100 SER A CA 1
ATOM 769 C C . SER A 1 100 ? -0.346 10.345 -8.687 1.00 88.69 100 SER A C 1
ATOM 771 O O . SER A 1 100 ? -1.104 10.872 -7.876 1.00 88.69 100 SER A O 1
ATOM 773 N N . SER A 1 101 ? -0.792 9.515 -9.630 1.00 88.88 101 SER A N 1
ATOM 774 C CA . SER A 1 101 ? -2.196 9.116 -9.781 1.00 88.88 101 SER A CA 1
ATOM 775 C C . SER A 1 101 ? -2.300 7.692 -10.317 1.00 88.88 101 SER A C 1
ATOM 777 O O . SER A 1 101 ? -1.592 7.333 -11.263 1.00 88.88 101 SER A O 1
ATOM 779 N N . VAL A 1 102 ? -3.167 6.880 -9.704 1.00 91.06 102 VAL A N 1
ATOM 780 C CA . VAL A 1 102 ? -3.331 5.468 -10.071 1.00 91.06 102 VAL A CA 1
ATOM 781 C C . VAL A 1 102 ? -4.805 5.093 -10.186 1.00 91.06 102 VAL A C 1
ATOM 783 O O . VAL A 1 102 ? -5.582 5.286 -9.251 1.00 91.06 102 VAL A O 1
ATOM 786 N N . LEU A 1 103 ? -5.166 4.500 -11.322 1.00 91.75 103 LEU A N 1
ATOM 787 C CA . LEU A 1 103 ? -6.438 3.821 -11.543 1.00 91.75 103 LEU A CA 1
ATOM 788 C C . LEU A 1 103 ? -6.172 2.317 -11.686 1.00 91.75 103 LEU A C 1
ATOM 790 O O . LEU A 1 103 ? -5.702 1.866 -12.727 1.00 91.75 103 LEU A O 1
ATOM 794 N N . GLY A 1 104 ? -6.459 1.557 -10.629 1.00 85.62 104 GLY A N 1
ATOM 795 C CA . GLY A 1 104 ? -6.231 0.117 -10.536 1.00 85.62 104 GLY A CA 1
ATOM 796 C C . GLY A 1 104 ? -4.771 -0.253 -10.264 1.00 85.62 104 GLY A C 1
ATOM 797 O O . GLY A 1 104 ? -3.935 -0.248 -11.170 1.00 85.62 104 GLY A O 1
ATOM 798 N N . LEU A 1 105 ? -4.482 -0.647 -9.022 1.00 91.38 105 LEU A N 1
ATOM 799 C CA . LEU A 1 105 ? -3.207 -1.236 -8.613 1.00 91.38 105 LEU A CA 1
ATOM 800 C C . LEU A 1 105 ? -3.416 -2.633 -8.034 1.00 91.38 105 LEU A C 1
ATOM 802 O O . LEU A 1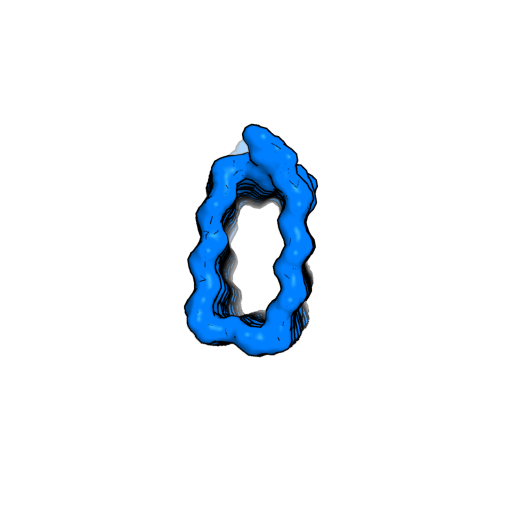 105 ? -4.169 -2.793 -7.074 1.00 91.38 105 LEU A O 1
ATOM 806 N N . TYR A 1 106 ? -2.690 -3.615 -8.558 1.00 91.62 106 TYR A N 1
ATOM 807 C CA . TYR A 1 106 ? -2.576 -4.944 -7.975 1.00 91.62 106 TYR A CA 1
ATOM 808 C C . TYR A 1 106 ? -1.113 -5.263 -7.674 1.00 91.62 106 TYR A C 1
ATOM 810 O O . TYR A 1 106 ? -0.274 -5.327 -8.578 1.00 91.62 106 TYR A O 1
ATOM 818 N N . THR A 1 107 ? -0.823 -5.514 -6.403 1.00 92.00 107 THR A N 1
ATOM 819 C CA . THR A 1 107 ? 0.518 -5.847 -5.927 1.00 92.00 107 THR A CA 1
ATOM 820 C C . THR A 1 107 ? 0.480 -7.171 -5.180 1.00 92.00 107 THR A C 1
ATOM 822 O O . THR A 1 107 ? -0.239 -7.313 -4.191 1.00 92.00 107 THR A O 1
ATOM 825 N N . HIS A 1 108 ? 1.284 -8.133 -5.627 1.00 93.12 108 HIS A N 1
ATOM 826 C CA . HIS A 1 108 ? 1.483 -9.405 -4.946 1.00 93.12 108 HIS A CA 1
ATOM 827 C C . HIS A 1 108 ? 2.968 -9.621 -4.649 1.00 93.12 108 HIS A C 1
ATOM 829 O O . HIS A 1 108 ? 3.764 -9.869 -5.560 1.00 93.12 108 HIS A O 1
ATOM 835 N N . ILE A 1 109 ? 3.333 -9.516 -3.368 1.00 89.88 109 ILE A N 1
ATOM 836 C CA . ILE A 1 109 ? 4.718 -9.645 -2.906 1.00 89.88 109 ILE A CA 1
ATOM 837 C C . ILE A 1 109 ? 4.778 -10.543 -1.659 1.00 89.88 109 ILE A C 1
ATOM 839 O O . ILE A 1 109 ? 4.562 -10.073 -0.544 1.00 89.88 109 ILE A O 1
ATOM 843 N N . PRO A 1 110 ? 5.047 -11.852 -1.813 1.00 88.25 110 PRO A N 1
ATOM 844 C CA . PRO A 1 110 ? 5.177 -12.793 -0.707 1.00 88.25 110 PRO A CA 1
ATOM 845 C C . PRO A 1 110 ? 6.141 -12.338 0.392 1.00 88.25 110 PRO A C 1
ATOM 847 O O . PRO A 1 110 ? 5.771 -12.424 1.557 1.00 88.25 110 PRO A O 1
ATOM 850 N N . SER A 1 111 ? 7.328 -11.829 0.056 1.00 89.56 111 SER A N 1
ATOM 851 C CA . SER A 1 111 ? 8.327 -11.407 1.046 1.00 89.56 111 SER A CA 1
ATOM 852 C C . SER A 1 111 ? 8.882 -10.016 0.749 1.00 89.56 111 SER A C 1
ATOM 854 O O . SER A 1 111 ? 9.426 -9.785 -0.334 1.00 89.56 111 SER A O 1
ATOM 856 N N . VAL A 1 112 ? 8.808 -9.114 1.733 1.00 90.81 112 VAL A N 1
ATOM 857 C CA . VAL A 1 112 ? 9.381 -7.762 1.653 1.00 90.81 112 VAL A CA 1
ATOM 858 C C . VAL A 1 112 ? 10.223 -7.421 2.871 1.00 90.81 112 VAL A C 1
ATOM 860 O O . VAL A 1 112 ? 9.751 -7.495 4.007 1.00 90.81 112 VAL A O 1
ATOM 863 N N . LEU A 1 113 ? 11.432 -6.928 2.610 1.00 91.25 113 LEU A N 1
ATOM 864 C CA . LEU A 1 113 ? 12.241 -6.196 3.575 1.00 91.25 113 LEU A CA 1
ATOM 865 C C . LEU A 1 113 ? 12.340 -4.725 3.151 1.00 91.25 113 LEU A C 1
ATOM 867 O O . LEU A 1 113 ? 13.070 -4.399 2.217 1.00 91.25 113 LEU A O 1
ATOM 871 N N . GLY A 1 114 ? 11.607 -3.850 3.839 1.00 84.19 114 GLY A N 1
ATOM 872 C CA . GLY A 1 114 ? 11.550 -2.412 3.585 1.00 84.19 114 GLY A CA 1
ATOM 873 C C . GLY A 1 114 ? 10.702 -2.042 2.366 1.00 84.19 114 GLY A C 1
ATOM 874 O O . GLY A 1 114 ? 11.135 -2.193 1.223 1.00 84.19 114 GLY A O 1
ATOM 875 N N . LEU A 1 115 ? 9.516 -1.487 2.617 1.00 90.50 115 LEU A N 1
ATOM 876 C CA . LEU A 1 115 ? 8.632 -0.936 1.592 1.00 90.50 115 LEU A CA 1
ATOM 877 C C . LEU A 1 115 ? 8.255 0.509 1.907 1.00 90.50 115 LEU A C 1
ATOM 879 O O . LEU A 1 115 ? 7.758 0.805 2.995 1.00 90.50 115 LEU A O 1
ATOM 883 N N . TYR A 1 116 ? 8.433 1.389 0.928 1.00 91.50 116 TYR A N 1
ATOM 884 C CA . TYR A 1 116 ? 7.929 2.753 0.964 1.00 91.50 116 TYR A CA 1
ATOM 885 C C . TYR A 1 116 ? 7.018 3.003 -0.234 1.00 91.50 116 TYR A C 1
ATOM 887 O O . TYR A 1 116 ? 7.431 2.870 -1.392 1.00 91.50 116 TYR A O 1
ATOM 895 N N . THR A 1 117 ? 5.789 3.414 0.054 1.00 92.19 117 THR A N 1
ATOM 896 C CA . THR A 1 117 ? 4.796 3.771 -0.954 1.00 92.19 117 THR A CA 1
ATOM 897 C C . THR A 1 117 ? 4.244 5.156 -0.686 1.00 92.19 117 THR A C 1
ATOM 899 O O . THR A 1 117 ? 3.688 5.427 0.379 1.00 92.19 117 THR A O 1
ATOM 902 N N . HIS A 1 118 ? 4.366 6.020 -1.688 1.00 93.38 118 HIS A N 1
ATOM 903 C CA . HIS A 1 118 ? 3.734 7.327 -1.716 1.00 93.38 118 HIS A CA 1
ATOM 904 C C . HIS A 1 118 ? 2.882 7.463 -2.974 1.00 93.38 118 HIS A C 1
ATOM 906 O O . HIS A 1 118 ? 3.404 7.486 -4.092 1.00 93.38 118 HIS A O 1
ATOM 912 N N . ILE A 1 119 ? 1.566 7.554 -2.791 1.00 89.88 119 ILE A N 1
ATOM 913 C CA . ILE A 1 119 ? 0.627 7.717 -3.901 1.00 89.88 119 ILE A CA 1
ATOM 914 C C . ILE A 1 119 ? -0.381 8.805 -3.532 1.00 89.88 119 ILE A C 1
ATOM 916 O O . ILE A 1 119 ? -1.202 8.551 -2.671 1.00 89.88 119 ILE A O 1
ATOM 920 N N . PRO A 1 120 ? -0.363 10.015 -4.121 1.00 86.75 120 PRO A N 1
ATOM 921 C CA . PRO A 1 120 ? -1.318 11.079 -3.816 1.00 86.75 120 PRO A CA 1
ATOM 922 C C . PRO A 1 120 ? -2.793 10.671 -3.955 1.00 86.75 120 PRO A C 1
ATOM 924 O O . PRO A 1 120 ? -3.615 11.060 -3.128 1.00 86.75 120 PRO A O 1
ATOM 927 N N . SER A 1 121 ? -3.133 9.897 -4.989 1.00 88.75 121 SER A N 1
ATOM 928 C CA . SER A 1 121 ? -4.515 9.507 -5.285 1.00 88.75 121 SER A CA 1
ATOM 929 C C . SER A 1 121 ? -4.594 8.109 -5.891 1.00 88.75 121 SER A C 1
ATOM 931 O O . SER A 1 121 ? -3.879 7.811 -6.856 1.00 88.75 121 SER A O 1
ATOM 933 N N . VAL A 1 122 ? -5.485 7.273 -5.346 1.00 90.88 122 VAL A N 1
ATOM 934 C CA . VAL A 1 122 ? -5.759 5.923 -5.855 1.00 90.88 122 VAL A CA 1
ATOM 935 C C . VAL A 1 122 ? -7.253 5.659 -6.002 1.00 90.88 122 VAL A C 1
ATOM 937 O O . VAL A 1 122 ? -8.030 5.853 -5.066 1.00 90.88 122 VAL A O 1
ATOM 940 N N . LEU A 1 123 ? -7.630 5.111 -7.157 1.00 91.38 123 LEU A N 1
ATOM 941 C CA . LEU A 1 123 ? -8.911 4.453 -7.385 1.00 91.38 123 LEU A CA 1
ATOM 942 C C . LEU A 1 123 ? -8.674 2.946 -7.562 1.00 91.38 123 LEU A C 1
ATOM 944 O O . LEU A 1 123 ? -8.200 2.512 -8.610 1.00 91.38 123 LEU A O 1
ATOM 948 N N . GLY A 1 124 ? -8.993 2.163 -6.531 1.00 84.56 124 GLY A N 1
ATOM 949 C CA . GLY A 1 124 ? -8.814 0.713 -6.480 1.00 84.56 124 GLY A CA 1
ATOM 950 C C . GLY A 1 124 ? -7.369 0.285 -6.213 1.00 84.56 124 GLY A C 1
ATOM 951 O O . GLY A 1 124 ? -6.522 0.313 -7.108 1.00 84.56 124 GLY A O 1
ATOM 952 N N . LEU A 1 125 ? -7.103 -0.177 -4.991 1.00 90.44 125 LEU A N 1
ATOM 953 C CA . LEU A 1 125 ? -5.822 -0.753 -4.582 1.00 90.44 125 LEU A CA 1
ATOM 954 C C . LEU A 1 125 ? -6.027 -2.141 -3.975 1.00 90.44 125 LEU A C 1
ATOM 956 O O . LEU A 1 125 ? -6.750 -2.284 -2.991 1.00 90.44 125 LEU A O 1
ATOM 960 N N . TYR A 1 126 ? -5.349 -3.144 -4.524 1.00 90.94 126 TYR A N 1
ATOM 961 C CA . TYR A 1 126 ? -5.288 -4.488 -3.966 1.00 90.94 126 TYR A CA 1
ATOM 962 C C . TYR A 1 126 ? -3.839 -4.859 -3.668 1.00 90.94 126 TYR A C 1
ATOM 964 O O . TYR A 1 126 ? -2.999 -4.916 -4.568 1.00 90.94 126 TYR A O 1
ATOM 972 N N . THR A 1 127 ? -3.547 -5.128 -2.400 1.00 91.62 127 THR A N 1
ATOM 973 C CA . THR A 1 127 ? -2.217 -5.547 -1.958 1.00 91.62 127 THR A CA 1
ATOM 974 C C . THR A 1 127 ? -2.299 -6.875 -1.228 1.00 91.62 127 THR A C 1
ATOM 976 O O . THR A 1 127 ? -3.032 -7.016 -0.249 1.00 91.62 127 THR A O 1
ATOM 979 N N . HIS A 1 128 ? -1.506 -7.839 -1.684 1.00 92.75 128 HIS A N 1
ATOM 980 C CA . HIS A 1 128 ? -1.312 -9.114 -1.015 1.00 92.75 128 HIS A CA 1
ATOM 981 C C . HIS A 1 128 ? 0.169 -9.325 -0.704 1.00 92.75 128 HIS A C 1
ATOM 983 O O . HIS A 1 128 ? 1.003 -9.398 -1.609 1.00 92.75 128 HIS A O 1
ATOM 989 N N . MET A 1 129 ? 0.495 -9.450 0.580 1.00 90.44 129 MET A N 1
ATOM 990 C CA . MET A 1 129 ? 1.845 -9.768 1.042 1.00 90.44 129 MET A CA 1
ATOM 991 C C . MET A 1 129 ? 1.809 -10.894 2.076 1.00 90.44 129 MET A C 1
ATOM 993 O O . MET A 1 129 ? 0.839 -11.042 2.814 1.00 90.44 129 MET A O 1
ATOM 997 N N . SER A 1 130 ? 2.836 -11.742 2.131 1.00 87.31 130 SER A N 1
ATOM 998 C CA . SER A 1 130 ? 2.870 -12.817 3.140 1.00 87.31 130 SER A CA 1
ATOM 999 C C . SER A 1 130 ? 3.675 -12.386 4.361 1.00 87.31 130 SER A C 1
ATOM 1001 O O . SER A 1 130 ? 3.130 -12.364 5.456 1.00 87.31 130 SER A O 1
ATOM 1003 N N . SER A 1 131 ? 4.921 -11.960 4.180 1.00 88.25 131 SER A N 1
ATOM 1004 C CA . SER A 1 131 ? 5.796 -11.476 5.245 1.00 88.25 131 SER A CA 1
ATOM 1005 C C . SER A 1 131 ? 6.334 -10.092 4.909 1.00 88.25 131 SER A C 1
ATOM 1007 O O . SER A 1 131 ? 6.865 -9.871 3.818 1.00 88.25 131 SER A O 1
ATOM 1009 N N . VAL A 1 132 ? 6.192 -9.164 5.854 1.00 89.75 132 VAL A N 1
ATOM 1010 C CA . VAL A 1 132 ? 6.633 -7.777 5.699 1.00 89.75 132 VAL A CA 1
ATOM 1011 C C . VAL A 1 132 ? 7.434 -7.338 6.918 1.00 89.75 132 VAL A C 1
ATOM 1013 O O . VAL A 1 132 ? 6.931 -7.356 8.043 1.00 89.75 132 VAL A O 1
ATOM 1016 N N . LEU A 1 133 ? 8.665 -6.885 6.681 1.00 91.44 133 LEU A N 1
ATOM 1017 C CA . LEU A 1 133 ? 9.493 -6.199 7.669 1.00 91.44 133 LEU A CA 1
ATOM 1018 C C . LEU A 1 133 ? 9.660 -4.731 7.262 1.00 91.44 133 LEU A C 1
ATOM 1020 O O . LEU A 1 133 ? 10.407 -4.424 6.337 1.00 91.44 133 LEU A O 1
ATOM 1024 N N . GLY A 1 134 ? 8.967 -3.839 7.971 1.00 83.19 134 GLY A N 1
ATOM 1025 C CA . GLY A 1 134 ? 8.981 -2.397 7.748 1.00 83.19 134 GLY A CA 1
ATOM 1026 C C . GLY A 1 134 ? 8.184 -1.973 6.516 1.00 83.19 134 GLY A C 1
ATOM 1027 O O . GLY A 1 134 ? 8.640 -2.120 5.381 1.00 83.19 134 GLY A O 1
ATOM 1028 N N . LEU A 1 135 ? 7.011 -1.382 6.743 1.00 89.75 135 LEU A N 1
ATOM 1029 C CA . LEU A 1 135 ? 6.174 -0.815 5.688 1.00 89.75 135 LEU A CA 1
ATOM 1030 C C . LEU A 1 135 ? 5.720 0.595 6.041 1.00 89.75 135 LEU A C 1
ATOM 1032 O O . LEU A 1 135 ? 5.129 0.820 7.097 1.00 89.75 135 LEU A O 1
ATOM 1036 N N . TYR A 1 136 ? 5.965 1.529 5.127 1.00 90.75 136 TYR A N 1
ATOM 1037 C CA . TYR A 1 136 ? 5.493 2.901 5.210 1.00 90.75 136 TYR A CA 1
ATOM 1038 C C . TYR A 1 136 ? 4.613 3.210 4.003 1.00 90.75 136 TYR A C 1
ATOM 1040 O O . TYR A 1 136 ? 5.063 3.150 2.858 1.00 90.75 136 TYR A O 1
ATOM 1048 N N . THR A 1 137 ? 3.355 3.551 4.262 1.00 91.44 137 THR A N 1
ATOM 1049 C CA . THR A 1 137 ? 2.395 3.942 3.229 1.00 91.44 137 THR A CA 1
ATOM 1050 C C . THR A 1 137 ? 1.836 5.321 3.526 1.00 91.44 137 THR A C 1
ATOM 1052 O O . THR A 1 137 ? 1.286 5.561 4.602 1.00 91.44 137 THR A O 1
ATOM 1055 N N . HIS A 1 138 ? 1.946 6.213 2.548 1.00 92.75 138 HIS A N 1
ATOM 1056 C CA . HIS A 1 138 ? 1.334 7.531 2.576 1.00 92.75 138 HIS A CA 1
ATOM 1057 C C . HIS A 1 138 ? 0.465 7.726 1.337 1.00 92.75 138 HIS A C 1
ATOM 1059 O O . HIS A 1 138 ? 0.973 7.832 0.216 1.00 92.75 138 HIS A O 1
ATOM 1065 N N . ILE A 1 139 ? -0.850 7.767 1.547 1.00 89.38 139 ILE A N 1
ATOM 1066 C CA . ILE A 1 139 ? -1.825 7.933 0.471 1.00 89.38 139 ILE A CA 1
ATOM 1067 C C . ILE A 1 139 ? -2.856 8.986 0.895 1.00 89.38 139 ILE A C 1
ATOM 1069 O O . ILE A 1 139 ? -3.730 8.678 1.685 1.00 89.38 139 ILE A O 1
ATOM 1073 N N . PRO A 1 140 ? -2.779 10.242 0.426 1.00 86.56 140 PRO A N 1
ATOM 1074 C CA . PRO A 1 140 ? -3.739 11.300 0.742 1.00 86.56 140 PRO A CA 1
ATOM 1075 C C . PRO A 1 140 ? -5.212 10.915 0.538 1.00 86.56 140 PRO A C 1
ATOM 1077 O O . PRO A 1 140 ? -6.044 11.236 1.388 1.00 86.56 140 PRO A O 1
ATOM 1080 N N . SER A 1 141 ? -5.532 10.234 -0.567 1.00 87.81 141 SER A N 1
ATOM 1081 C CA . SER A 1 141 ? -6.905 9.870 -0.931 1.00 87.81 141 SER A CA 1
ATOM 1082 C C . SER A 1 141 ? -6.992 8.476 -1.552 1.00 87.81 141 SER A C 1
ATOM 1084 O O . SER A 1 141 ? -6.257 8.170 -2.498 1.00 87.81 141 SER A O 1
ATOM 1086 N N . VAL A 1 142 ? -7.916 7.651 -1.045 1.00 89.69 142 VAL A N 1
ATOM 1087 C CA . VAL A 1 142 ? -8.229 6.327 -1.604 1.00 89.69 142 VAL A CA 1
ATOM 1088 C C . VAL A 1 142 ? -9.726 6.112 -1.777 1.00 89.69 142 VAL A C 1
ATOM 1090 O O . VAL A 1 142 ? -10.505 6.279 -0.837 1.00 89.69 142 VAL A O 1
ATOM 1093 N N . LEU A 1 143 ? -10.102 5.616 -2.956 1.00 90.56 143 LEU A N 1
ATOM 1094 C CA . LEU A 1 143 ? -11.389 4.978 -3.209 1.00 90.56 143 LEU A CA 1
ATOM 1095 C C . LEU A 1 143 ? -11.176 3.471 -3.419 1.00 90.56 143 LEU A C 1
ATOM 1097 O O . LEU A 1 143 ? -10.697 3.053 -4.470 1.00 90.56 143 LEU A O 1
ATOM 1101 N N . GLY A 1 144 ? -11.533 2.668 -2.415 1.00 82.75 144 GLY A N 1
ATOM 1102 C CA . GLY A 1 144 ? -11.399 1.213 -2.404 1.00 82.75 144 GLY A CA 1
ATOM 1103 C C . GLY A 1 144 ? -9.969 0.735 -2.142 1.00 82.75 144 GLY A C 1
ATOM 1104 O O . GLY A 1 144 ? -9.121 0.751 -3.035 1.00 82.75 144 GLY A O 1
ATOM 1105 N N . LEU A 1 145 ? -9.721 0.247 -0.926 1.00 89.44 145 LEU A N 1
ATOM 1106 C CA . LEU A 1 145 ? -8.460 -0.375 -0.526 1.00 89.44 145 LEU A CA 1
ATOM 1107 C C . LEU A 1 145 ? -8.706 -1.763 0.061 1.00 89.44 145 LEU A C 1
ATOM 1109 O O . LEU A 1 145 ? -9.445 -1.908 1.035 1.00 89.44 145 LEU A O 1
ATOM 1113 N N . TYR A 1 146 ? -8.044 -2.771 -0.499 1.00 89.38 146 TYR A N 1
ATOM 1114 C CA . TYR A 1 146 ? -8.005 -4.118 0.048 1.00 89.38 146 TYR A CA 1
ATOM 1115 C C . TYR A 1 146 ? -6.562 -4.520 0.327 1.00 89.38 146 TYR A C 1
ATOM 1117 O O . TYR A 1 146 ? -5.735 -4.600 -0.585 1.00 89.38 146 TYR A O 1
ATOM 1125 N N . THR A 1 147 ? -6.281 -4.819 1.589 1.00 90.06 147 THR A N 1
ATOM 1126 C CA . THR A 1 147 ? -4.960 -5.253 2.029 1.00 90.06 147 THR A CA 1
ATOM 1127 C C . THR A 1 147 ? -5.061 -6.572 2.770 1.00 90.06 147 THR A C 1
ATOM 1129 O O . THR A 1 147 ? -5.747 -6.691 3.786 1.00 90.06 147 THR A O 1
ATOM 1132 N N . HIS A 1 148 ? -4.317 -7.556 2.277 1.00 91.31 148 HIS A N 1
ATOM 1133 C CA . HIS A 1 148 ? -4.090 -8.822 2.949 1.00 91.31 148 HIS A CA 1
ATOM 1134 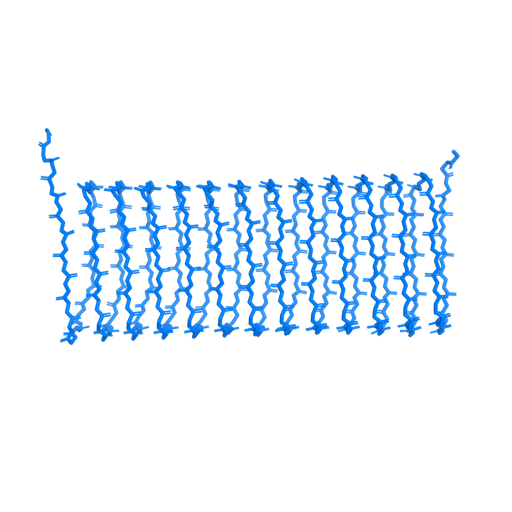C C . HIS A 1 148 ? -2.593 -8.982 3.218 1.00 91.31 148 HIS A C 1
ATOM 1136 O O . HIS A 1 148 ? -1.796 -9.052 2.282 1.00 91.31 148 HIS A O 1
ATOM 1142 N N . MET A 1 149 ? -2.200 -9.032 4.489 1.00 89.38 149 MET A N 1
ATOM 1143 C CA . MET A 1 149 ? -0.812 -9.289 4.888 1.00 89.38 149 MET A CA 1
ATOM 1144 C C . MET A 1 149 ? -0.783 -10.442 5.882 1.00 89.38 149 MET A C 1
ATOM 1146 O O . MET A 1 149 ? -1.550 -10.386 6.822 1.00 89.38 149 MET A O 1
ATOM 1150 N N . SER A 1 150 ? 0.045 -11.482 5.729 1.00 85.69 150 SER A N 1
ATOM 1151 C CA . SER A 1 150 ? -0.001 -12.621 6.680 1.00 85.69 150 SER A CA 1
ATOM 1152 C C . SER A 1 150 ? 0.729 -12.328 8.003 1.00 85.69 150 SER A C 1
ATOM 1154 O O . SER A 1 150 ? 0.215 -12.611 9.089 1.00 85.69 150 SER A O 1
ATOM 1156 N N . SER A 1 151 ? 1.910 -11.717 7.936 1.00 86.31 151 SER A N 1
ATOM 1157 C CA . SER A 1 151 ? 2.674 -11.260 9.097 1.00 86.31 151 SER A CA 1
ATOM 1158 C C . SER A 1 151 ? 3.364 -9.930 8.822 1.00 86.31 151 SER A C 1
ATOM 1160 O O . SER A 1 151 ? 3.934 -9.714 7.748 1.00 86.31 151 SER A O 1
ATOM 1162 N N . VAL A 1 152 ? 3.300 -9.026 9.803 1.00 88.38 152 VAL A N 1
ATOM 1163 C CA . VAL A 1 152 ? 3.884 -7.687 9.693 1.00 88.38 152 VAL A CA 1
ATOM 1164 C C . VAL A 1 152 ? 4.675 -7.329 10.944 1.00 88.38 152 VAL A C 1
ATOM 1166 O O . VAL A 1 152 ? 4.154 -7.380 12.060 1.00 88.38 152 VAL A O 1
ATOM 1169 N N . LEU A 1 153 ? 5.924 -6.915 10.739 1.00 89.75 153 LEU A N 1
ATOM 1170 C CA . LEU A 1 153 ? 6.782 -6.307 11.748 1.00 89.75 153 LEU A CA 1
ATOM 1171 C C . LEU A 1 153 ? 7.017 -4.837 11.376 1.00 89.75 153 LEU A C 1
ATOM 1173 O O . LEU A 1 153 ? 7.795 -4.540 10.472 1.00 89.75 153 LEU A O 1
ATOM 1177 N N . GLY A 1 154 ? 6.331 -3.930 12.072 1.00 81.69 154 GLY A N 1
ATOM 1178 C CA . GLY A 1 154 ? 6.378 -2.488 11.838 1.00 81.69 154 GLY A CA 1
ATOM 1179 C C . GLY A 1 154 ? 5.557 -2.043 10.625 1.00 81.69 154 GLY A C 1
ATOM 1180 O O . GLY A 1 154 ? 5.998 -2.156 9.481 1.00 81.69 154 GLY A O 1
ATOM 1181 N N . LEU A 1 155 ? 4.384 -1.470 10.892 1.00 88.00 155 LEU A N 1
ATOM 1182 C CA . LEU A 1 155 ? 3.507 -0.860 9.894 1.00 88.00 155 LEU A CA 1
ATOM 1183 C C . LEU A 1 155 ? 3.213 0.597 10.248 1.00 88.00 155 LEU A C 1
ATOM 1185 O O . LEU A 1 155 ? 2.686 0.873 11.324 1.00 88.00 155 LEU A O 1
ATOM 1189 N N . TYR A 1 156 ? 3.475 1.511 9.316 1.00 89.19 156 TYR A N 1
ATOM 1190 C CA . TYR A 1 156 ? 3.031 2.897 9.392 1.00 89.19 156 TYR A CA 1
ATOM 1191 C C . TYR A 1 156 ? 2.158 3.231 8.186 1.00 89.19 156 TYR A C 1
ATOM 1193 O O . TYR A 1 156 ? 2.575 3.100 7.034 1.00 89.19 156 TYR A O 1
ATOM 1201 N N . THR A 1 157 ? 0.932 3.664 8.448 1.00 89.31 157 THR A N 1
ATOM 1202 C CA . THR A 1 157 ? -0.033 4.034 7.413 1.00 89.31 157 THR A CA 1
ATOM 1203 C C . THR A 1 157 ? -0.628 5.398 7.721 1.00 89.31 157 THR A C 1
ATOM 1205 O O . THR A 1 157 ? -1.191 5.612 8.795 1.00 89.31 157 THR A O 1
ATOM 1208 N N . HIS A 1 158 ? -0.516 6.313 6.761 1.00 91.19 158 HIS A N 1
ATOM 1209 C CA . HIS A 1 158 ? -1.101 7.644 6.828 1.00 91.19 158 HIS A CA 1
ATOM 1210 C C . HIS A 1 158 ? -2.008 7.879 5.619 1.00 91.19 158 HIS A C 1
ATOM 1212 O O . HIS A 1 158 ? -1.524 8.007 4.489 1.00 91.19 158 HIS A O 1
ATOM 1218 N N . ILE A 1 159 ? -3.321 7.906 5.863 1.00 88.25 159 ILE A N 1
ATOM 1219 C CA . ILE A 1 159 ? -4.340 8.032 4.814 1.00 88.25 159 ILE A CA 1
ATOM 1220 C C . ILE A 1 159 ? -5.433 9.028 5.249 1.00 88.25 159 ILE A C 1
ATOM 1222 O O . ILE A 1 159 ? -6.403 8.638 5.895 1.00 88.25 159 ILE A O 1
ATOM 1226 N N . PRO A 1 160 ? -5.294 10.330 4.935 1.00 85.06 160 PRO A N 1
ATOM 1227 C CA . PRO A 1 160 ? -6.248 11.378 5.297 1.00 85.06 160 PRO A CA 1
ATOM 1228 C C . PRO A 1 160 ? -7.707 11.089 4.920 1.00 85.06 160 PRO A C 1
ATOM 1230 O O . PRO A 1 160 ? -8.601 11.352 5.725 1.00 85.06 160 PRO A O 1
ATOM 1233 N N . SER A 1 161 ? -7.972 10.552 3.726 1.00 87.25 161 SER A N 1
ATOM 1234 C CA . SER A 1 161 ? -9.337 10.265 3.276 1.00 87.25 161 SER A CA 1
ATOM 1235 C C . SER A 1 161 ? -9.466 8.880 2.657 1.00 87.25 161 SER A C 1
ATOM 1237 O O . SER A 1 161 ? -8.717 8.529 1.741 1.00 87.25 161 SER A O 1
ATOM 1239 N N . VAL A 1 162 ? -10.438 8.106 3.151 1.00 88.44 162 VAL A N 1
ATOM 1240 C CA . VAL A 1 162 ? -10.744 6.764 2.643 1.00 88.44 162 VAL A CA 1
ATOM 1241 C C . VAL A 1 162 ? -12.233 6.554 2.441 1.00 88.44 162 VAL A C 1
ATOM 1243 O O . VAL A 1 162 ? -13.032 6.749 3.358 1.00 88.44 162 VAL A O 1
ATOM 1246 N N . LEU A 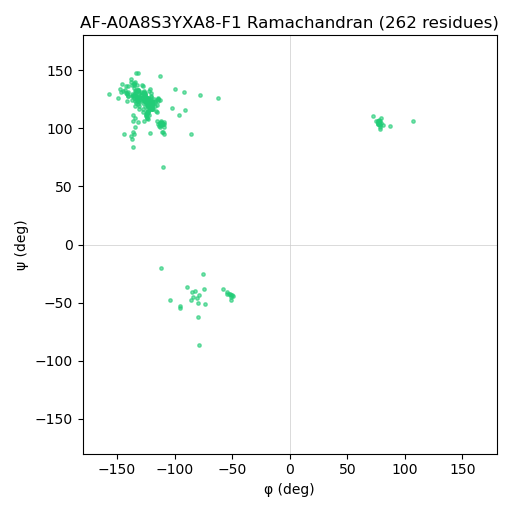1 163 ? -12.580 6.045 1.261 1.00 89.00 163 LEU A N 1
ATOM 1247 C CA . LEU A 1 163 ? -13.879 5.458 0.964 1.00 89.00 163 LEU A CA 1
ATOM 1248 C C . LEU A 1 163 ? -13.711 3.953 0.715 1.00 89.00 163 LEU A C 1
ATOM 1250 O O . LEU A 1 163 ? -13.241 3.546 -0.345 1.00 89.00 163 LEU A O 1
ATOM 1254 N N . GLY A 1 164 ? -14.098 3.139 1.698 1.00 80.06 164 GLY A N 1
ATOM 1255 C CA . GLY A 1 164 ? -14.020 1.680 1.671 1.00 80.06 164 GLY A CA 1
ATOM 1256 C C . GLY A 1 164 ? -12.610 1.142 1.916 1.00 80.06 164 GLY A C 1
ATOM 1257 O O . GLY A 1 164 ? -11.753 1.176 1.032 1.00 80.06 164 GLY A O 1
ATOM 1258 N N . LEU A 1 165 ? -12.390 0.581 3.105 1.00 87.12 165 LEU A N 1
ATOM 1259 C CA . LEU A 1 165 ? -11.144 -0.079 3.484 1.00 87.12 165 LEU A CA 1
ATOM 1260 C C . LEU A 1 165 ? -11.418 -1.466 4.061 1.00 87.12 165 LEU A C 1
ATOM 1262 O O . LEU A 1 165 ? -12.184 -1.606 5.015 1.00 87.12 165 LEU A O 1
ATOM 1266 N N . TYR A 1 166 ? -10.727 -2.473 3.536 1.00 87.00 166 TYR A N 1
ATOM 1267 C CA . TYR A 1 166 ? -10.690 -3.816 4.099 1.00 87.00 166 TYR A CA 1
ATOM 1268 C C . TYR A 1 166 ? -9.248 -4.219 4.399 1.00 87.00 166 TYR A C 1
ATOM 1270 O O . TYR A 1 166 ? -8.409 -4.290 3.499 1.00 87.00 166 TYR A O 1
ATOM 1278 N N . THR A 1 167 ? -8.963 -4.496 5.668 1.00 88.25 167 THR A N 1
ATOM 1279 C CA . THR A 1 167 ? -7.656 -4.978 6.120 1.00 88.25 167 THR A CA 1
ATOM 1280 C C . THR A 1 167 ? -7.806 -6.318 6.818 1.00 88.25 167 THR A C 1
ATOM 1282 O O . THR A 1 167 ? -8.531 -6.443 7.807 1.00 88.25 167 THR A O 1
ATOM 1285 N N . HIS A 1 168 ? -7.062 -7.309 6.337 1.00 90.00 168 HIS A N 1
ATOM 1286 C CA . HIS A 1 168 ? -6.908 -8.595 6.999 1.00 90.00 168 HIS A CA 1
ATOM 1287 C C . HIS A 1 168 ? -5.431 -8.866 7.272 1.00 90.00 168 HIS A C 1
ATOM 1289 O O . HIS A 1 168 ? -4.638 -9.000 6.336 1.00 90.00 168 HIS A O 1
ATOM 1295 N N . ILE A 1 169 ? -5.068 -8.941 8.555 1.00 86.50 169 ILE A N 1
ATOM 1296 C CA . ILE A 1 169 ? -3.695 -9.231 8.968 1.00 86.50 169 ILE A CA 1
ATOM 1297 C C . ILE A 1 169 ? -3.702 -10.256 10.107 1.00 86.50 169 ILE A C 1
ATOM 1299 O O . ILE A 1 169 ? -4.043 -9.884 11.216 1.00 86.50 169 ILE A O 1
ATOM 1303 N N . PRO A 1 170 ? -3.336 -11.535 9.905 1.00 83.44 170 PRO A N 1
ATOM 1304 C CA . PRO A 1 170 ? -3.272 -12.542 10.963 1.00 83.44 170 PRO A CA 1
ATOM 1305 C C . PRO A 1 170 ? -2.436 -12.128 12.182 1.00 83.44 170 PRO A C 1
ATOM 1307 O O . PRO A 1 170 ? -2.843 -12.371 13.318 1.00 83.44 170 PRO A O 1
ATOM 1310 N N . SER A 1 171 ? -1.275 -11.504 11.959 1.00 85.50 171 SER A N 1
ATOM 1311 C CA . SER A 1 171 ? -0.341 -11.151 13.032 1.00 85.50 171 SER A CA 1
ATOM 1312 C C . SER A 1 171 ? 0.377 -9.825 12.782 1.00 85.50 171 SER A C 1
ATOM 1314 O O . SER A 1 171 ? 0.920 -9.598 11.697 1.00 85.50 171 SER A O 1
ATOM 1316 N N . VAL A 1 172 ? 0.398 -8.955 13.799 1.00 86.62 172 VAL A N 1
ATOM 1317 C CA . VAL A 1 172 ? 1.118 -7.674 13.748 1.00 86.62 172 VAL A CA 1
ATOM 1318 C C . VAL A 1 172 ? 1.940 -7.429 15.008 1.00 86.62 172 VAL A C 1
ATOM 1320 O O . VAL A 1 172 ? 1.431 -7.528 16.127 1.00 86.62 172 VAL A O 1
ATOM 1323 N N . LEU A 1 173 ? 3.195 -7.025 14.808 1.00 88.06 173 LEU A N 1
ATOM 1324 C CA . LEU A 1 173 ? 4.057 -6.428 15.821 1.00 88.06 173 LEU A CA 1
ATOM 1325 C C . LEU A 1 173 ? 4.319 -4.960 15.452 1.00 88.06 173 LEU A C 1
ATOM 1327 O O . LEU A 1 173 ? 5.098 -4.675 14.545 1.00 88.06 173 LEU A O 1
ATOM 1331 N N . GLY A 1 174 ? 3.656 -4.040 16.156 1.00 79.19 174 GLY A N 1
ATOM 1332 C CA . GLY A 1 174 ? 3.739 -2.595 15.945 1.00 79.19 174 GLY A CA 1
ATOM 1333 C C . GLY A 1 174 ? 2.939 -2.109 14.734 1.00 79.19 174 GLY A C 1
ATOM 1334 O O . GLY A 1 174 ? 3.383 -2.225 13.592 1.00 79.19 174 GLY A O 1
ATOM 1335 N N . LEU A 1 175 ? 1.780 -1.503 14.996 1.00 86.38 175 LEU A N 1
ATOM 1336 C CA . LEU A 1 175 ? 0.928 -0.866 13.991 1.00 86.38 175 LEU A CA 1
ATOM 1337 C C . LEU A 1 175 ? 0.631 0.581 14.375 1.00 86.38 175 LEU A C 1
ATOM 1339 O O . LEU A 1 175 ? 0.106 0.840 15.458 1.00 86.38 175 LEU A O 1
ATOM 1343 N N . TYR A 1 176 ? 0.910 1.508 13.462 1.00 87.12 176 TYR A N 1
ATOM 1344 C CA . TYR A 1 176 ? 0.492 2.900 13.561 1.00 87.12 176 TYR A CA 1
ATOM 1345 C C . TYR A 1 176 ? -0.354 3.277 12.347 1.00 87.12 176 TYR A C 1
ATOM 1347 O O . TYR A 1 176 ? 0.102 3.232 11.202 1.00 87.12 176 TYR A O 1
ATOM 1355 N N . THR A 1 177 ? -1.591 3.677 12.615 1.00 87.38 177 THR A N 1
ATOM 1356 C CA . THR A 1 177 ? -2.541 4.148 11.606 1.00 87.38 177 THR A CA 1
ATOM 1357 C C . THR A 1 177 ? -3.040 5.530 11.973 1.00 87.38 177 THR A C 1
ATOM 1359 O O . THR A 1 177 ? -3.571 5.728 13.065 1.00 87.38 177 THR A O 1
ATOM 1362 N N . HIS A 1 178 ? -2.908 6.464 11.040 1.00 89.56 178 HIS A N 1
ATOM 1363 C CA . HIS A 1 178 ? -3.531 7.774 11.129 1.00 89.56 178 HIS A CA 1
ATOM 1364 C C . HIS A 1 178 ? -4.385 8.001 9.885 1.00 89.56 178 HIS A C 1
ATOM 1366 O O . HIS A 1 178 ? -3.882 7.971 8.756 1.00 8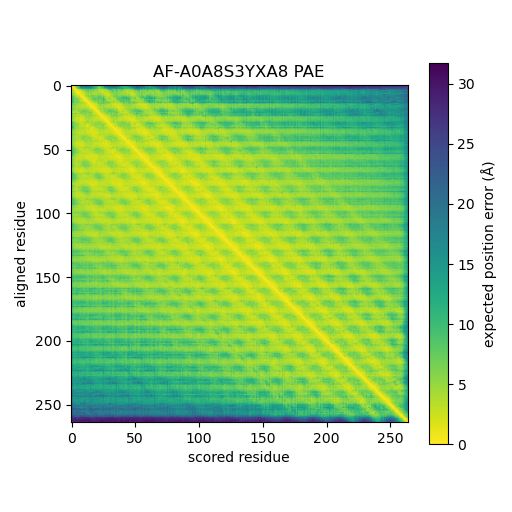9.56 178 HIS A O 1
ATOM 1372 N N . MET A 1 179 ? -5.681 8.214 10.091 1.00 87.25 179 MET A N 1
ATOM 1373 C CA . MET A 1 179 ? -6.625 8.526 9.022 1.00 87.25 179 MET A CA 1
ATOM 1374 C C . MET A 1 179 ? -7.521 9.671 9.466 1.00 87.25 179 MET A C 1
ATOM 1376 O O . MET A 1 179 ? -8.002 9.650 10.583 1.00 87.25 179 MET A O 1
ATOM 1380 N N . SER A 1 180 ? -7.765 10.686 8.638 1.00 84.94 180 SER A N 1
ATOM 1381 C CA . SER A 1 180 ? -8.556 11.847 9.086 1.00 84.94 180 SER A CA 1
ATOM 1382 C C . SER A 1 180 ? -10.064 11.614 8.948 1.00 84.94 180 SER A C 1
ATOM 1384 O O . SER A 1 180 ? -10.837 11.978 9.835 1.00 84.94 180 SER A O 1
ATOM 1386 N N . SER A 1 181 ? -10.478 10.993 7.843 1.00 85.00 181 SER A N 1
ATOM 1387 C CA . SER A 1 181 ? -11.874 10.711 7.503 1.00 85.00 181 SER A CA 1
ATOM 1388 C C . SER A 1 181 ? -12.007 9.341 6.844 1.00 85.00 181 SER A C 1
ATOM 1390 O O . SER A 1 181 ? -11.286 9.033 5.892 1.00 85.00 181 SER A O 1
ATOM 1392 N N . VAL A 1 182 ? -12.927 8.519 7.349 1.00 86.00 182 VAL A N 1
ATOM 1393 C CA . VAL A 1 182 ? -13.145 7.161 6.841 1.00 86.00 182 VAL A CA 1
ATOM 1394 C C . VAL A 1 182 ? -14.634 6.872 6.677 1.00 86.00 182 VAL A C 1
ATOM 1396 O O . VAL A 1 182 ? -15.409 6.994 7.626 1.00 86.00 182 VAL A O 1
ATOM 1399 N N . LEU A 1 183 ? -15.020 6.441 5.477 1.00 86.88 183 LEU A N 1
ATOM 1400 C CA . LEU A 1 183 ? -16.343 5.906 5.168 1.00 86.88 183 LEU A CA 1
ATOM 1401 C C . LEU A 1 183 ? -16.218 4.404 4.880 1.00 86.88 183 LEU A C 1
ATOM 1403 O O . LEU A 1 183 ? -15.757 4.014 3.810 1.00 86.88 183 LEU A O 1
ATOM 1407 N N . GLY A 1 184 ? -16.625 3.576 5.842 1.00 77.81 184 GLY A N 1
ATOM 1408 C CA . GLY A 1 184 ? -16.558 2.117 5.787 1.00 77.81 184 GLY A CA 1
ATOM 1409 C C . GLY A 1 184 ? -15.149 1.568 6.021 1.00 77.81 184 GLY A C 1
ATOM 1410 O O . GLY A 1 184 ? -14.313 1.564 5.117 1.00 77.81 184 GLY A O 1
ATOM 1411 N N . LEU A 1 185 ? -14.908 1.042 7.221 1.00 85.06 185 LEU A N 1
ATOM 1412 C CA . LEU A 1 185 ? -13.675 0.347 7.592 1.00 85.06 185 LEU A CA 1
ATOM 1413 C C . LEU A 1 185 ? -13.986 -1.033 8.168 1.00 85.06 185 LEU A C 1
ATOM 1415 O O . LEU A 1 185 ? -14.726 -1.150 9.145 1.00 85.06 185 LEU A O 1
ATOM 1419 N N . TYR A 1 186 ? -13.367 -2.063 7.598 1.00 85.94 186 TYR A N 1
ATOM 1420 C CA . TYR A 1 186 ? -13.361 -3.415 8.138 1.00 85.94 186 TYR A CA 1
ATOM 1421 C C . TYR A 1 186 ? -11.928 -3.856 8.424 1.00 85.94 186 TYR A C 1
ATOM 1423 O O . TYR A 1 186 ? -11.096 -3.939 7.518 1.00 85.94 186 TYR A O 1
ATOM 1431 N N . THR A 1 187 ? -11.659 -4.184 9.683 1.00 86.38 187 THR A N 1
ATOM 1432 C CA . THR A 1 187 ? -10.343 -4.636 10.131 1.00 86.38 187 THR A CA 1
ATOM 1433 C C . THR A 1 187 ? -10.474 -5.953 10.877 1.00 86.38 187 THR A C 1
ATOM 1435 O O . THR A 1 187 ? -11.156 -6.035 11.900 1.00 86.38 187 THR A O 1
ATOM 1438 N N . HIS A 1 188 ? -9.778 -6.980 10.395 1.00 89.06 188 HIS A N 1
ATOM 1439 C CA . HIS A 1 188 ? -9.683 -8.274 11.059 1.00 89.06 188 HIS A CA 1
ATOM 1440 C C . HIS A 1 188 ? -8.221 -8.613 11.345 1.00 89.06 188 HIS A C 1
ATOM 1442 O O . HIS A 1 188 ? -7.438 -8.850 10.420 1.00 89.06 188 HIS A O 1
ATOM 1448 N N . ILE A 1 189 ? -7.862 -8.620 12.630 1.00 84.88 189 ILE A N 1
ATOM 1449 C CA . ILE A 1 189 ? -6.493 -8.876 13.082 1.00 84.88 189 ILE A CA 1
ATOM 1450 C C . ILE A 1 189 ? -6.518 -9.831 14.287 1.00 84.88 189 ILE A C 1
ATOM 1452 O O . ILE A 1 189 ? -6.736 -9.388 15.405 1.00 84.88 189 ILE A O 1
ATOM 1456 N N . PRO A 1 190 ? -6.318 -11.148 14.105 1.00 82.75 190 PRO A N 1
ATOM 1457 C CA . PRO A 1 190 ? -6.308 -12.148 15.176 1.00 82.75 190 PRO A CA 1
ATOM 1458 C C . PRO A 1 190 ? -5.427 -11.800 16.384 1.00 82.75 190 PRO A C 1
ATOM 1460 O O . PRO A 1 190 ? -5.858 -11.981 17.524 1.00 82.75 190 PRO A O 1
ATOM 1463 N N . SER A 1 191 ? -4.208 -11.306 16.138 1.00 84.00 191 SER A N 1
ATOM 1464 C CA . SER A 1 191 ? -3.216 -11.032 17.181 1.00 84.00 191 SER A CA 1
ATOM 1465 C C . SER A 1 191 ? -2.445 -9.740 16.923 1.00 84.00 191 SER A C 1
ATOM 1467 O O . SER A 1 191 ? -1.825 -9.587 15.866 1.00 84.00 191 SER A O 1
ATOM 1469 N N . VAL A 1 192 ? -2.406 -8.854 17.925 1.00 84.31 192 VAL A N 1
ATOM 1470 C CA . VAL A 1 192 ? -1.625 -7.608 17.880 1.00 84.31 192 VAL A CA 1
ATOM 1471 C C . VAL A 1 192 ? -0.783 -7.397 19.129 1.00 84.31 192 VAL A C 1
ATOM 1473 O O . VAL A 1 192 ? -1.285 -7.459 20.252 1.00 84.31 192 VAL A O 1
ATOM 1476 N N . LEU A 1 193 ? 0.482 -7.041 18.912 1.00 85.44 193 LEU A N 1
ATOM 1477 C CA . LEU A 1 193 ? 1.362 -6.461 19.919 1.00 85.44 193 LEU A CA 1
ATOM 1478 C C . LEU A 1 193 ? 1.656 -4.999 19.550 1.00 85.44 193 LEU A C 1
ATOM 1480 O O . LEU A 1 193 ? 2.426 -4.734 18.629 1.00 85.44 193 LEU A O 1
ATOM 1484 N N . GLY A 1 194 ? 1.036 -4.063 20.271 1.00 75.25 194 GLY A N 1
ATOM 1485 C CA . GLY A 1 194 ? 1.167 -2.620 20.075 1.00 75.25 194 GLY A CA 1
ATOM 1486 C C . GLY A 1 194 ? 0.383 -2.094 18.871 1.00 75.25 194 GLY A C 1
ATOM 1487 O O . GLY A 1 194 ? 0.812 -2.231 17.725 1.00 75.25 194 GLY A O 1
ATOM 1488 N N . LEU A 1 195 ? -0.744 -1.435 19.142 1.00 83.50 195 LEU A N 1
ATOM 1489 C CA . LEU A 1 195 ? -1.588 -0.791 18.138 1.00 83.50 195 LEU A CA 1
ATOM 1490 C C . LEU A 1 195 ? -1.881 0.660 18.525 1.00 83.50 195 LEU A C 1
ATOM 1492 O O . LEU A 1 195 ? -2.373 0.922 19.625 1.00 83.50 195 LEU A O 1
ATOM 1496 N N . TYR A 1 196 ? -1.639 1.582 17.596 1.00 84.62 196 TYR A N 1
ATOM 1497 C CA . TYR A 1 196 ? -2.063 2.973 17.689 1.00 84.62 196 TYR A CA 1
ATOM 1498 C C . TYR A 1 196 ? -2.920 3.356 16.480 1.00 84.62 196 TYR A C 1
ATOM 1500 O O . TYR A 1 196 ? -2.478 3.285 15.329 1.00 84.62 196 TYR A O 1
ATOM 1508 N N . THR A 1 197 ? -4.142 3.798 16.750 1.00 85.25 197 THR A N 1
ATOM 1509 C CA . THR A 1 197 ? -5.071 4.284 15.731 1.00 85.25 197 THR A CA 1
ATOM 1510 C C . THR A 1 197 ? -5.600 5.654 16.123 1.00 85.25 197 THR A C 1
ATOM 1512 O O . THR A 1 197 ? -6.160 5.816 17.206 1.00 85.25 197 THR A O 1
ATOM 1515 N N . ASP A 1 198 ? -5.460 6.626 15.226 1.00 87.56 198 ASP A N 1
ATOM 1516 C CA . ASP A 1 198 ? -6.111 7.931 15.339 1.00 87.56 198 ASP A CA 1
ATOM 1517 C C . ASP A 1 198 ? -7.006 8.161 14.123 1.00 87.56 198 ASP A C 1
ATOM 1519 O O . ASP A 1 198 ? -6.528 8.165 12.982 1.00 87.56 198 ASP A O 1
ATOM 1523 N N . ILE A 1 199 ? -8.314 8.269 14.379 1.00 84.62 199 ILE A N 1
ATOM 1524 C CA . ILE A 1 199 ? -9.325 8.519 13.353 1.00 84.62 199 ILE A CA 1
ATOM 1525 C C . ILE A 1 199 ? -10.363 9.541 13.841 1.00 84.62 199 ILE A C 1
ATOM 1527 O O . ILE A 1 199 ? -11.358 9.168 14.469 1.00 84.62 199 ILE A O 1
ATOM 1531 N N . PRO A 1 200 ? -10.186 10.842 13.547 1.00 83.56 200 PRO A N 1
ATOM 1532 C CA . PRO A 1 200 ? -11.104 11.893 13.975 1.00 83.56 200 PRO A CA 1
ATOM 1533 C C . PRO A 1 200 ? -12.552 11.697 13.508 1.00 83.56 200 PRO A C 1
ATOM 1535 O O . PRO A 1 200 ? -13.474 11.987 14.273 1.00 83.56 200 PRO A O 1
ATOM 1538 N N . SER A 1 201 ? -12.786 11.204 12.288 1.00 84.75 201 SER A N 1
ATOM 1539 C CA . SER A 1 201 ? -14.140 11.007 11.757 1.00 84.75 201 SER A CA 1
ATOM 1540 C C . SER A 1 201 ? -14.319 9.650 11.085 1.00 84.75 201 SER A C 1
ATOM 1542 O O . SER A 1 201 ? -13.593 9.317 10.146 1.00 84.75 201 SER A O 1
ATOM 1544 N N . VAL A 1 202 ? -15.308 8.882 11.554 1.00 83.88 202 VAL A N 1
ATOM 1545 C CA . VAL A 1 202 ? -15.642 7.559 11.013 1.00 83.88 202 VAL A CA 1
ATOM 1546 C C . VAL A 1 202 ? -17.143 7.388 10.813 1.00 83.88 202 VAL A C 1
ATOM 1548 O O . VAL A 1 202 ? -17.935 7.588 11.736 1.00 83.88 202 VAL A O 1
ATOM 1551 N N . LEU A 1 203 ? -17.520 6.930 9.621 1.00 83.56 203 LEU A N 1
ATOM 1552 C CA . LEU A 1 203 ? -18.852 6.436 9.295 1.00 83.56 203 LEU A CA 1
ATOM 1553 C C . LEU A 1 203 ? -18.761 4.939 8.965 1.00 83.56 203 LEU A C 1
ATOM 1555 O O . LEU A 1 203 ? -18.310 4.567 7.885 1.00 83.56 203 LEU A O 1
ATOM 1559 N N . GLY A 1 204 ? -19.180 4.092 9.906 1.00 73.88 204 GLY A N 1
ATOM 1560 C CA . GLY A 1 204 ? -19.140 2.634 9.812 1.00 73.88 204 GLY A CA 1
ATOM 1561 C C . GLY A 1 204 ? -17.751 2.046 10.073 1.00 73.88 204 GLY A C 1
ATOM 1562 O O . GLY A 1 204 ? -16.891 2.038 9.191 1.00 73.88 204 GLY A O 1
ATOM 1563 N N . LEU A 1 205 ? -17.556 1.495 11.271 1.00 81.81 205 LEU A N 1
ATOM 1564 C CA . LEU A 1 205 ? -16.347 0.777 11.675 1.00 81.81 205 LEU A CA 1
ATOM 1565 C C . LEU A 1 205 ? -16.691 -0.615 12.201 1.00 81.81 205 LEU A C 1
ATOM 1567 O O . LEU A 1 205 ? -17.456 -0.746 13.156 1.00 81.81 205 LEU A O 1
ATOM 1571 N N . TYR A 1 206 ? -16.066 -1.637 11.625 1.00 83.50 206 TYR A N 1
ATOM 1572 C CA . TYR A 1 206 ? -16.072 -2.998 12.142 1.00 83.50 206 TYR A CA 1
ATOM 1573 C C . TYR A 1 206 ? -14.642 -3.443 12.444 1.00 83.50 206 TYR A C 1
ATOM 1575 O O . TYR A 1 206 ? -13.805 -3.538 11.543 1.00 83.50 206 TYR A O 1
ATOM 1583 N N . THR A 1 207 ? -14.359 -3.744 13.709 1.00 83.50 207 THR A N 1
ATOM 1584 C CA . THR A 1 207 ? -13.072 -4.304 14.124 1.00 83.50 207 THR A CA 1
ATOM 1585 C C . THR A 1 207 ? -13.258 -5.633 14.839 1.00 83.50 207 THR A C 1
ATOM 1587 O O . THR A 1 207 ? -14.071 -5.775 15.753 1.00 83.50 207 THR A O 1
ATOM 1590 N N . HIS A 1 208 ? -12.475 -6.624 14.427 1.00 86.50 208 HIS A N 1
ATOM 1591 C CA . HIS A 1 208 ? -12.410 -7.923 15.079 1.00 86.50 208 HIS A CA 1
ATOM 1592 C C . HIS A 1 208 ? -10.955 -8.250 15.410 1.00 86.50 208 HIS A C 1
ATOM 1594 O O . HIS A 1 208 ? -10.154 -8.538 14.515 1.00 86.50 208 HIS A O 1
ATOM 1600 N N . ILE A 1 209 ? -10.618 -8.162 16.699 1.00 83.19 209 ILE A N 1
ATOM 1601 C CA . ILE A 1 209 ? -9.254 -8.332 17.206 1.00 83.19 209 ILE A CA 1
ATOM 1602 C C . ILE A 1 209 ? -9.270 -9.215 18.471 1.00 83.19 209 ILE A C 1
ATOM 1604 O O . ILE A 1 209 ? -9.317 -8.700 19.587 1.00 83.19 209 ILE A O 1
ATOM 1608 N N . PRO A 1 210 ? -9.277 -10.554 18.325 1.00 81.31 210 PRO A N 1
ATOM 1609 C CA . PRO A 1 210 ? -9.343 -11.510 19.428 1.00 81.31 210 PRO A CA 1
ATOM 1610 C C . PRO A 1 210 ? -8.308 -11.282 20.530 1.00 81.31 210 PRO A C 1
ATOM 1612 O O . PRO A 1 210 ? -8.688 -11.266 21.697 1.00 81.31 210 PRO A O 1
ATOM 1615 N N . SER A 1 211 ? -7.032 -11.089 20.190 1.00 83.25 211 SER A N 1
ATOM 1616 C CA . SER A 1 211 ? -5.951 -10.940 21.168 1.00 83.25 211 SER A CA 1
ATOM 1617 C C . SER A 1 211 ? -5.163 -9.653 20.956 1.00 83.25 211 SER A C 1
ATOM 1619 O O . SER A 1 211 ? -4.627 -9.418 19.869 1.00 83.25 211 SER A O 1
ATOM 1621 N N . VAL A 1 212 ? -5.071 -8.824 22.004 1.00 82.50 212 VAL A N 1
ATOM 1622 C CA . VAL A 1 212 ? -4.329 -7.557 21.959 1.00 82.50 212 VAL A CA 1
ATOM 1623 C C . VAL A 1 212 ? -3.495 -7.324 23.208 1.00 82.50 212 VAL A C 1
ATOM 1625 O O . VAL A 1 212 ? -4.005 -7.338 24.331 1.00 82.50 212 VAL A O 1
ATOM 1628 N N . LEU A 1 213 ? -2.221 -7.002 22.992 1.00 83.69 213 LEU A N 1
ATOM 1629 C CA . LEU A 1 213 ? -1.312 -6.467 23.996 1.00 83.69 213 LEU A CA 1
ATOM 1630 C C . LEU A 1 213 ? -0.975 -5.010 23.643 1.00 83.69 213 LEU A C 1
ATOM 1632 O O . LEU A 1 213 ? -0.172 -4.753 22.749 1.00 83.69 213 LEU A O 1
ATOM 1636 N N . GLY A 1 214 ? -1.605 -4.065 24.346 1.00 73.75 214 GLY A N 1
ATOM 1637 C CA . GLY A 1 214 ? -1.450 -2.622 24.149 1.00 73.75 214 GLY A CA 1
ATOM 1638 C C . GLY A 1 214 ? -2.230 -2.072 22.950 1.00 73.75 214 GLY A C 1
ATOM 1639 O O . GLY A 1 214 ? -1.769 -2.147 21.812 1.00 73.75 214 GLY A O 1
ATOM 1640 N N . LEU A 1 215 ? -3.383 -1.455 23.221 1.00 80.94 215 LEU A N 1
ATOM 1641 C CA . LEU A 1 215 ? -4.223 -0.766 22.237 1.00 80.94 215 LEU A CA 1
ATOM 1642 C C . LEU A 1 215 ? -4.477 0.685 22.657 1.00 80.94 215 LEU A C 1
ATOM 1644 O O . LEU A 1 215 ? -5.000 0.935 23.745 1.00 80.94 215 LEU A O 1
ATOM 1648 N N . TYR A 1 216 ? -4.159 1.627 21.771 1.00 82.62 216 TYR A N 1
ATOM 1649 C CA . TYR A 1 216 ? -4.522 3.034 21.893 1.00 82.62 216 TYR A CA 1
ATOM 1650 C C . TYR A 1 216 ? -5.364 3.453 20.690 1.00 82.62 216 TYR A C 1
ATOM 1652 O O . TYR A 1 216 ? -4.892 3.420 19.553 1.00 82.62 216 TYR A O 1
ATOM 1660 N N . THR A 1 217 ? -6.601 3.873 20.940 1.00 83.12 217 THR A N 1
ATOM 1661 C CA . THR A 1 217 ? -7.481 4.402 19.895 1.00 83.12 217 THR A CA 1
ATOM 1662 C C . THR A 1 217 ? -7.983 5.784 20.273 1.00 83.12 217 THR A C 1
ATOM 1664 O O . THR A 1 217 ? -8.605 5.957 21.328 1.00 83.12 217 THR A O 1
ATOM 1667 N N . HIS A 1 218 ? -7.779 6.751 19.391 1.00 85.38 218 HIS A N 1
ATOM 1668 C CA . HIS A 1 218 ? -8.366 8.074 19.491 1.00 85.38 218 HIS A CA 1
ATOM 1669 C C . HIS A 1 218 ? -9.344 8.280 18.332 1.00 85.38 218 HIS A C 1
ATOM 1671 O O . HIS A 1 218 ? -8.997 8.089 17.171 1.00 85.38 218 HIS A O 1
ATOM 1677 N N . MET A 1 219 ? -10.587 8.629 18.652 1.00 83.12 219 MET A N 1
ATOM 1678 C CA . MET A 1 219 ? -11.597 8.998 17.666 1.00 83.12 219 MET A CA 1
ATOM 1679 C C . MET A 1 219 ? -12.380 10.211 18.166 1.00 83.12 219 MET A C 1
ATOM 1681 O O . MET A 1 219 ? -12.648 10.341 19.359 1.00 83.12 219 MET A O 1
ATOM 1685 N N . SER A 1 220 ? -12.751 11.138 17.285 1.00 83.06 220 SER A N 1
ATOM 1686 C CA . SER A 1 220 ? -13.547 12.304 17.700 1.00 83.06 220 SER A CA 1
ATOM 1687 C C . SER A 1 220 ? -15.031 12.067 17.464 1.00 83.06 220 SER A C 1
ATOM 1689 O O . SER A 1 220 ? -15.803 12.183 18.408 1.00 83.06 220 SER A O 1
ATOM 1691 N N . SER A 1 221 ? -15.413 11.683 16.248 1.00 81.75 221 SER A N 1
ATOM 1692 C CA . SER A 1 221 ? -16.796 11.479 15.817 1.00 81.75 221 SER A CA 1
ATOM 1693 C C . SER A 1 221 ? -16.970 10.121 15.147 1.00 81.75 221 SER A C 1
ATOM 1695 O O . SER A 1 221 ? -16.260 9.801 14.193 1.00 81.75 221 SER A O 1
ATOM 1697 N N . VAL A 1 222 ? -17.909 9.321 15.652 1.00 81.38 222 VAL A N 1
ATOM 1698 C CA . VAL A 1 222 ? -18.157 7.962 15.1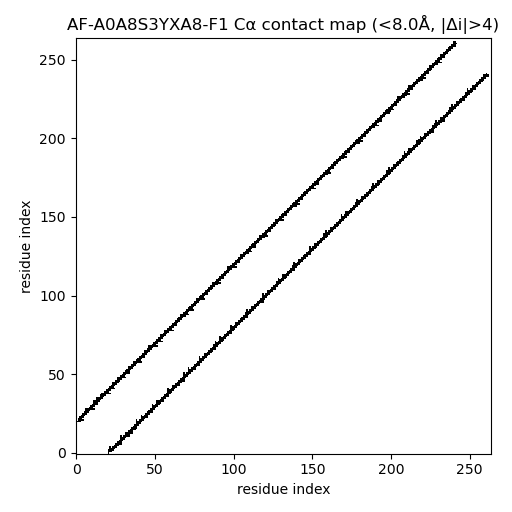60 1.00 81.38 222 VAL A CA 1
ATOM 1699 C C . VAL A 1 222 ? -19.653 7.726 14.969 1.00 81.38 222 VAL A C 1
ATOM 1701 O O . VAL A 1 222 ? -20.439 7.875 15.906 1.00 81.38 222 VAL A O 1
ATOM 1704 N N . LEU A 1 223 ? -20.039 7.317 13.761 1.00 82.88 223 LEU A N 1
ATOM 1705 C CA . LEU A 1 223 ? -21.388 6.861 13.429 1.00 82.88 223 LEU A CA 1
ATOM 1706 C C . LEU A 1 223 ? -21.331 5.379 13.036 1.00 82.88 223 LEU A C 1
ATOM 1708 O O . LEU A 1 223 ? -20.854 5.042 11.957 1.00 82.88 223 LEU A O 1
ATOM 1712 N N . GLY A 1 224 ? -21.808 4.502 13.921 1.00 70.38 224 GLY A N 1
ATOM 1713 C CA . GLY A 1 224 ? -21.784 3.048 13.762 1.00 70.38 224 GLY A CA 1
ATOM 1714 C C . GLY A 1 224 ? -20.416 2.435 14.067 1.00 70.38 224 GLY A C 1
ATOM 1715 O O . GLY A 1 224 ? -19.527 2.418 13.216 1.00 70.38 224 GLY A O 1
ATOM 1716 N N . LEU A 1 225 ? -20.272 1.885 15.274 1.00 78.88 225 LEU A N 1
ATOM 1717 C CA . LEU A 1 225 ? -19.083 1.173 15.732 1.00 78.88 225 LEU A CA 1
ATOM 1718 C C . LEU A 1 225 ? -19.438 -0.235 16.212 1.00 78.88 225 LEU A C 1
ATOM 1720 O O . LEU A 1 225 ? -20.208 -0.387 17.160 1.00 78.88 225 LEU A O 1
ATOM 1724 N N . TYR A 1 226 ? -18.819 -1.248 15.612 1.00 81.38 226 TYR A N 1
ATOM 1725 C CA . TYR A 1 226 ? -18.834 -2.624 16.091 1.00 81.38 226 TYR A CA 1
ATOM 1726 C C . TYR A 1 226 ? -17.405 -3.076 16.383 1.00 81.38 226 TYR A C 1
ATOM 1728 O O . TYR A 1 226 ? -16.561 -3.117 15.488 1.00 81.38 226 TYR A O 1
ATOM 1736 N N . THR A 1 227 ? -17.134 -3.431 17.635 1.00 81.38 227 THR A N 1
ATOM 1737 C CA . THR A 1 227 ? -15.832 -3.966 18.044 1.00 81.38 227 THR A CA 1
ATOM 1738 C C . THR A 1 227 ? -16.013 -5.289 18.769 1.00 81.38 227 THR A C 1
ATOM 1740 O O . THR A 1 227 ? -16.811 -5.397 19.703 1.00 81.38 227 THR A O 1
ATOM 1743 N N . HIS A 1 228 ? -15.252 -6.294 18.357 1.00 83.06 228 HIS A N 1
ATOM 1744 C CA . HIS A 1 228 ? -15.185 -7.579 19.035 1.00 83.06 228 HIS A CA 1
ATOM 1745 C C . HIS A 1 228 ? -13.728 -7.904 19.358 1.00 83.06 228 HIS A C 1
ATOM 1747 O O . HIS A 1 228 ? -12.888 -8.020 18.463 1.00 83.06 228 HIS A O 1
ATOM 1753 N N . MET A 1 229 ? -13.433 -8.051 20.644 1.00 81.69 229 MET A N 1
ATOM 1754 C CA . MET A 1 229 ? -12.125 -8.454 21.156 1.00 81.69 229 MET A CA 1
ATOM 1755 C C . MET A 1 229 ? -12.329 -9.534 22.217 1.00 81.69 229 MET A C 1
ATOM 1757 O O . MET A 1 229 ? -13.341 -9.517 22.903 1.00 81.69 229 MET A O 1
ATOM 1761 N N . SER A 1 230 ? -11.415 -10.493 22.364 1.00 80.81 230 SER A N 1
ATOM 1762 C CA . SER A 1 230 ? -11.584 -11.606 23.317 1.00 80.81 230 SER A CA 1
ATOM 1763 C C . SER A 1 230 ? -10.721 -11.431 24.566 1.00 80.81 230 SER A C 1
ATOM 1765 O O . SER A 1 230 ? -11.225 -11.535 25.681 1.00 80.81 230 SER A O 1
ATOM 1767 N N . SER A 1 231 ? -9.441 -11.112 24.395 1.00 79.56 231 SER A N 1
ATOM 1768 C CA . SER A 1 231 ? -8.474 -10.924 25.475 1.00 79.56 231 SER A CA 1
ATOM 1769 C C . SER A 1 231 ? -7.645 -9.665 25.246 1.00 79.56 231 SER A C 1
ATOM 1771 O O . SER A 1 231 ? -6.917 -9.573 24.254 1.00 79.56 231 SER A O 1
ATOM 1773 N N . VAL A 1 232 ? -7.726 -8.709 26.176 1.00 79.69 232 VAL A N 1
ATOM 1774 C CA . VAL A 1 232 ? -7.021 -7.424 26.061 1.00 79.69 232 VAL A CA 1
ATOM 1775 C C . VAL A 1 232 ? -6.165 -7.134 27.296 1.00 79.69 232 VAL A C 1
ATOM 1777 O O . VAL A 1 232 ? -6.661 -7.041 28.422 1.00 79.69 232 VAL A O 1
ATOM 1780 N N . LEU A 1 233 ? -4.868 -6.915 27.078 1.00 80.19 233 LEU A N 1
ATOM 1781 C CA . LEU A 1 233 ? -3.921 -6.451 28.090 1.00 80.19 233 LEU A CA 1
ATOM 1782 C C . LEU A 1 233 ? -3.492 -5.014 27.759 1.00 80.19 233 LEU A C 1
ATOM 1784 O O . LEU A 1 233 ? -2.604 -4.784 26.943 1.00 80.19 233 LEU A O 1
ATOM 1788 N N . GLY A 1 234 ? -4.151 -4.044 28.401 1.00 70.44 234 GLY A N 1
ATOM 1789 C CA . GLY A 1 234 ? -3.915 -2.612 28.209 1.00 70.44 234 GLY A CA 1
ATOM 1790 C C . GLY A 1 234 ? -4.723 -2.021 27.053 1.00 70.44 234 GLY A C 1
ATOM 1791 O O . GLY A 1 234 ? -4.347 -2.151 25.892 1.00 70.44 234 GLY A O 1
ATOM 1792 N N . LEU A 1 235 ? -5.807 -1.323 27.395 1.00 78.06 235 LEU A N 1
ATOM 1793 C CA . LEU A 1 235 ? -6.656 -0.591 26.457 1.00 78.06 235 LEU A CA 1
ATOM 1794 C C . LEU A 1 235 ? -6.822 0.865 26.890 1.00 78.06 235 LEU A C 1
ATOM 1796 O O . LEU A 1 235 ? -7.218 1.131 28.028 1.00 78.06 235 LEU A O 1
ATOM 1800 N N . TYR A 1 236 ? -6.611 1.785 25.955 1.00 80.06 236 TYR A N 1
ATOM 1801 C CA . TYR A 1 236 ? -6.970 3.188 26.094 1.00 80.06 236 TYR A CA 1
ATOM 1802 C C . TYR A 1 236 ? -7.810 3.627 24.896 1.00 80.06 236 TYR A C 1
ATOM 1804 O O . TYR A 1 236 ? -7.325 3.640 23.763 1.00 80.06 236 TYR A O 1
ATOM 1812 N N . THR A 1 237 ? -9.061 4.004 25.148 1.00 79.88 237 THR A N 1
ATOM 1813 C CA . THR A 1 237 ? -9.953 4.545 24.121 1.00 79.88 237 THR A CA 1
ATOM 1814 C C . THR A 1 237 ? -10.415 5.951 24.496 1.00 79.88 237 THR A C 1
ATOM 1816 O O . THR A 1 237 ? -10.873 6.211 25.613 1.00 79.88 237 THR A O 1
ATOM 1819 N N . HIS A 1 238 ? -10.295 6.878 23.548 1.00 81.12 238 HIS A N 1
ATOM 1820 C CA . HIS A 1 238 ? -10.829 8.230 23.664 1.00 81.12 238 HIS A CA 1
ATOM 1821 C C . HIS A 1 238 ? -11.829 8.484 22.537 1.00 81.12 238 HIS A C 1
ATOM 1823 O O . HIS A 1 238 ? -11.470 8.359 21.368 1.00 81.12 238 HIS A O 1
ATOM 1829 N N . MET A 1 239 ? -13.067 8.831 22.894 1.00 80.75 239 MET A N 1
ATOM 1830 C CA . MET A 1 239 ? -14.158 9.137 21.965 1.00 80.75 239 MET A CA 1
ATOM 1831 C C . MET A 1 239 ? -14.913 10.402 22.396 1.00 80.75 239 MET A C 1
ATOM 1833 O O . MET A 1 239 ? -15.189 10.583 23.581 1.00 80.75 239 MET A O 1
ATOM 1837 N N . SER A 1 240 ? -15.248 11.297 21.458 1.00 80.38 240 SER A N 1
ATOM 1838 C CA . SER A 1 240 ? -15.901 12.591 21.777 1.00 80.38 240 SER A CA 1
ATOM 1839 C C . SER A 1 240 ? -17.355 12.724 21.308 1.00 80.38 240 SER A C 1
ATOM 1841 O O . SER A 1 240 ? -18.077 13.586 21.804 1.00 80.38 240 SER A O 1
ATOM 1843 N N . SER A 1 241 ? -17.801 11.919 20.350 1.00 77.19 241 SER A N 1
ATOM 1844 C CA . SER A 1 241 ? -19.204 11.769 19.971 1.00 77.19 241 SER A CA 1
ATOM 1845 C C . SER A 1 241 ? -19.402 10.419 19.288 1.00 77.19 241 SER A C 1
ATOM 1847 O O . SER A 1 241 ? -18.654 10.049 18.383 1.00 77.19 241 SER A O 1
ATOM 1849 N N . VAL A 1 242 ? -20.393 9.656 19.752 1.00 77.75 242 VAL A N 1
ATOM 1850 C CA . VAL A 1 242 ? -20.669 8.302 19.257 1.00 77.75 242 VAL A CA 1
ATOM 1851 C C . VAL A 1 242 ? -22.170 8.132 19.069 1.00 77.75 242 VAL A C 1
ATOM 1853 O O . VAL A 1 242 ? -22.938 8.384 19.996 1.00 77.75 242 VAL A O 1
ATOM 1856 N N . LEU A 1 243 ? -22.581 7.671 17.888 1.00 79.06 243 LEU A N 1
ATOM 1857 C CA . LEU A 1 243 ? -23.953 7.265 17.594 1.00 79.06 243 LEU A CA 1
ATOM 1858 C C . LEU A 1 243 ? -23.941 5.828 17.054 1.00 79.06 243 LEU A C 1
ATOM 1860 O O . LEU A 1 243 ? -23.432 5.576 15.967 1.00 79.06 243 LEU A O 1
ATOM 1864 N N . GLY A 1 244 ? -24.484 4.886 17.831 1.00 67.88 244 GLY A N 1
ATOM 1865 C CA . GLY A 1 244 ? -24.436 3.448 17.540 1.00 67.88 244 GLY A CA 1
ATOM 1866 C C . GLY A 1 244 ? -23.107 2.810 17.957 1.00 67.88 244 GLY A C 1
ATOM 1867 O O . GLY A 1 244 ? -22.099 2.953 17.268 1.00 67.88 244 GLY A O 1
ATOM 1868 N N . LEU A 1 245 ? -23.119 2.093 19.084 1.00 77.19 245 LEU A N 1
ATOM 1869 C CA . LEU A 1 245 ? -21.958 1.420 19.668 1.00 77.19 245 LEU A CA 1
ATOM 1870 C C . LEU A 1 245 ? -22.321 -0.013 20.057 1.00 77.19 245 LEU A C 1
ATOM 1872 O O . LEU A 1 245 ? -23.252 -0.223 20.830 1.00 77.19 245 LEU A O 1
ATOM 1876 N N . TYR A 1 246 ? -21.536 -0.974 19.585 1.00 78.31 246 TYR A N 1
ATOM 1877 C CA . TYR A 1 246 ? -21.541 -2.343 20.077 1.00 78.31 246 TYR A CA 1
ATOM 1878 C C . TYR A 1 246 ? -20.108 -2.787 20.358 1.00 78.31 246 TYR A C 1
ATOM 1880 O O . TYR A 1 246 ? -19.259 -2.816 19.463 1.00 78.31 246 TYR A O 1
ATOM 1888 N N . THR A 1 247 ? -19.828 -3.123 21.613 1.00 79.06 247 THR A N 1
ATOM 1889 C CA . THR A 1 247 ? -18.527 -3.632 22.042 1.00 79.06 247 THR A CA 1
ATOM 1890 C C . THR A 1 247 ? -18.705 -4.951 22.781 1.00 79.06 247 THR A C 1
ATOM 1892 O O . THR A 1 247 ? -19.507 -5.057 23.706 1.00 79.06 247 THR A O 1
ATOM 1895 N N . HIS A 1 248 ? -17.949 -5.968 22.376 1.00 80.62 248 HIS A N 1
ATOM 1896 C CA . HIS A 1 248 ? -17.893 -7.251 23.069 1.00 80.62 248 HIS A CA 1
ATOM 1897 C C . HIS A 1 248 ? -16.447 -7.544 23.462 1.00 80.62 248 HIS A C 1
ATOM 1899 O O . HIS A 1 248 ? -15.590 -7.679 22.587 1.00 80.62 248 HIS A O 1
ATOM 1905 N N . ILE A 1 249 ? -16.181 -7.576 24.775 1.00 81.94 249 ILE A N 1
ATOM 1906 C CA . ILE A 1 249 ? -14.852 -7.816 25.351 1.00 81.94 249 ILE A CA 1
ATOM 1907 C C . ILE A 1 249 ? -14.988 -8.642 26.644 1.00 81.94 249 ILE A C 1
ATOM 1909 O O . ILE A 1 249 ? -15.227 -8.066 27.704 1.00 81.94 249 ILE A O 1
ATOM 1913 N N . PRO A 1 250 ? -14.860 -9.979 26.592 1.00 75.38 250 PRO A N 1
ATOM 1914 C CA . PRO A 1 250 ? -15.101 -10.841 27.743 1.00 75.38 250 PRO A CA 1
ATOM 1915 C C . PRO A 1 250 ? -13.964 -10.812 28.776 1.00 75.38 250 PRO A C 1
ATOM 1917 O O . PRO A 1 250 ? -14.220 -11.067 29.950 1.00 75.38 250 PRO A O 1
ATOM 1920 N N . PHE A 1 251 ? -12.722 -10.493 28.384 1.00 77.56 251 PHE A N 1
ATOM 1921 C CA . PHE A 1 251 ? -11.580 -10.460 29.303 1.00 77.56 251 PHE A CA 1
ATOM 1922 C C . PHE A 1 251 ? -10.668 -9.245 29.089 1.00 77.56 251 PHE A C 1
ATOM 1924 O O . PHE A 1 251 ? -10.121 -9.042 28.000 1.00 77.56 251 PHE A O 1
ATOM 1931 N N . VAL A 1 252 ? -10.455 -8.461 30.156 1.00 79.88 252 VAL A N 1
ATOM 1932 C CA . VAL A 1 252 ? -9.580 -7.278 30.152 1.00 79.88 252 VAL A CA 1
ATOM 1933 C C . VAL A 1 252 ? -8.806 -7.146 31.461 1.00 79.88 252 VAL A C 1
ATOM 1935 O O . VAL A 1 252 ? -9.395 -7.166 32.537 1.00 79.88 252 VAL A O 1
ATOM 1938 N N . VAL A 1 253 ? -7.488 -6.944 31.368 1.00 70.69 253 VAL A N 1
ATOM 1939 C CA . VAL A 1 253 ? -6.612 -6.754 32.543 1.00 70.69 253 VAL A CA 1
ATOM 1940 C C . VAL A 1 253 ? -6.497 -5.283 32.966 1.00 70.69 253 VAL A C 1
ATOM 1942 O O . VAL A 1 253 ? -6.428 -4.982 34.154 1.00 70.69 253 VAL A O 1
ATOM 1945 N N . ARG A 1 254 ? -6.467 -4.339 32.012 1.00 70.62 254 ARG A N 1
ATOM 1946 C CA . ARG A 1 254 ? -6.407 -2.891 32.290 1.00 70.62 254 ARG A CA 1
ATOM 1947 C C . ARG A 1 254 ? -7.111 -2.102 31.194 1.00 70.62 254 ARG A C 1
ATOM 1949 O O . ARG A 1 254 ? -6.758 -2.241 30.023 1.00 70.62 254 ARG A O 1
ATOM 1956 N N . GLN A 1 255 ? -8.056 -1.250 31.586 1.00 76.50 255 GLN A N 1
ATOM 1957 C CA . GLN A 1 255 ? -8.899 -0.482 30.671 1.00 76.50 255 GLN A CA 1
ATOM 1958 C C . GLN A 1 255 ? -9.067 0.968 31.130 1.00 76.50 255 GLN A C 1
ATOM 1960 O O . GLN A 1 255 ? -9.304 1.225 32.308 1.00 76.50 255 GLN A O 1
ATOM 1965 N N . VAL A 1 256 ? -8.981 1.905 30.185 1.00 74.06 256 VAL A N 1
ATOM 1966 C CA . VAL A 1 256 ? -9.386 3.304 30.355 1.00 74.06 256 VAL A CA 1
ATOM 1967 C C . VAL A 1 256 ? -10.256 3.694 29.167 1.00 74.06 256 VAL A C 1
ATOM 1969 O O . VAL A 1 256 ? -9.816 3.623 28.021 1.00 74.06 256 VAL A O 1
ATOM 1972 N N . TRP A 1 257 ? -11.485 4.109 29.458 1.00 73.50 257 TRP A N 1
ATOM 1973 C CA . TRP A 1 257 ? -12.430 4.630 28.477 1.00 73.50 257 TRP A CA 1
ATOM 1974 C C . TRP A 1 257 ? -12.763 6.073 28.824 1.00 73.50 257 TRP A C 1
ATOM 1976 O O . TRP A 1 257 ? -13.214 6.365 29.932 1.00 73.50 257 TRP A O 1
ATOM 1986 N N . LYS A 1 258 ? -12.569 6.979 27.868 1.00 77.69 258 LYS A N 1
ATOM 1987 C CA . LYS A 1 258 ? -13.017 8.365 27.976 1.00 77.69 258 LYS A CA 1
ATOM 1988 C C . LYS A 1 258 ? -13.958 8.658 26.819 1.00 77.69 258 LYS A C 1
ATOM 1990 O O . LYS A 1 258 ? -13.511 8.968 25.719 1.00 77.69 258 LYS A O 1
ATOM 1995 N N . ILE A 1 259 ? -15.258 8.533 27.086 1.00 71.12 259 ILE A N 1
ATOM 1996 C CA . ILE A 1 259 ? -16.318 8.960 26.172 1.00 71.12 259 ILE A CA 1
ATOM 1997 C C . ILE A 1 259 ? -16.869 10.285 26.689 1.00 71.12 259 ILE A C 1
ATOM 1999 O O . ILE A 1 259 ? -17.428 10.338 27.782 1.00 71.12 259 ILE A O 1
ATOM 2003 N N . SER A 1 260 ? -16.739 11.352 25.909 1.00 63.72 260 SER A N 1
ATOM 2004 C CA . SER A 1 260 ? -17.574 12.537 26.109 1.00 63.72 260 SER A CA 1
ATOM 2005 C C . SER A 1 260 ? -18.813 12.367 25.237 1.00 63.72 260 SER A C 1
ATOM 2007 O O . SER A 1 260 ? -18.684 12.292 24.027 1.00 63.72 260 SER A O 1
ATOM 2009 N N . CYS A 1 261 ? -20.010 12.259 25.810 1.00 50.19 261 CYS A N 1
ATOM 2010 C CA . CYS A 1 261 ? -21.248 12.302 25.027 1.00 50.19 261 CYS A CA 1
ATOM 2011 C C . CYS A 1 261 ? -21.797 13.730 25.068 1.00 50.19 261 CYS A C 1
ATOM 2013 O O . CYS A 1 261 ? -22.256 14.180 26.116 1.00 50.19 261 CYS A O 1
ATOM 2015 N N . ARG A 1 262 ? -21.785 14.456 23.942 1.00 41.06 262 ARG A N 1
ATOM 2016 C CA . ARG A 1 262 ? -22.709 15.587 23.763 1.00 41.06 262 ARG A CA 1
ATOM 2017 C C . ARG A 1 262 ? -24.018 15.036 23.217 1.00 41.06 262 ARG A C 1
ATOM 2019 O O . ARG A 1 262 ? -24.142 14.849 22.011 1.00 41.06 262 ARG A O 1
ATOM 2026 N N . CYS A 1 263 ? -24.973 14.770 24.106 1.00 29.98 263 CYS A N 1
ATOM 2027 C CA . CYS A 1 263 ? -26.368 14.639 23.699 1.00 29.98 263 CYS A CA 1
ATOM 2028 C C . CYS A 1 263 ? -26.819 15.988 23.125 1.00 29.98 263 CYS A C 1
ATOM 2030 O O . CYS A 1 263 ? -26.647 17.023 23.776 1.00 29.98 263 CYS A O 1
ATOM 2032 N N . ARG A 1 264 ? -27.355 15.977 21.908 1.00 35.00 264 ARG A N 1
ATOM 2033 C CA . ARG A 1 264 ? -28.225 17.035 21.403 1.00 35.00 264 ARG A CA 1
ATOM 2034 C C . ARG A 1 264 ? -29.586 16.427 21.145 1.00 35.00 264 ARG A C 1
ATOM 2036 O O . ARG A 1 264 ? -29.596 15.280 20.647 1.00 35.00 264 ARG A O 1
#

Sequence (264 aa):
KFLDVYTHMSSVLGLYTHMSSVLGLYTHMSSVLGLYTHMSSVLGLYTHMSSVLGLYTHMSSVLGLYTHIPSVLGLYTHMSSVLGLYTHIPSVLGLYTHMSSVLGLYTHIPSVLGLYTHIPSVLGLYTHMSSVLGLYTHIPSVLGLYTHMSSVLGLYTHIPSVLGLYTHIPSVLGLYTHMSSVLGLYTHIPSVLGLYTDIPSVLGLYTHIPSVLGLYTHMSSVLGLYTHMSSVLGLYTHMSSVLGLYTHIPFVVRQVWKISCRCR